Protein AF-A0A537CCE5-F1 (afdb_monomer)

Foldseek 3Di:
DDDDDPDDDDPVVLVVVLVLLLVQQVVDDQEEDFPQRSLLSSLCVDPDPPDPSVVCNVLVNGDHDLVCCPDSSVVSLVVSCVVCVVVVHRTHDYDSVLVLLQLLLVCLVVLAAEDEAQFFPPVQVVNLVSQVSCVVLVRHGQAYQEYEYEYQDDCPVVDRRNDDVVNSVVVRNYDPNHHYYYDNDHCVPPVVVVVVVCVVPHDVVVPDDGDDDDSVVSNVVRPDRDDDPPDD

Solvent-accessible surface area (backbone atoms only — not comparable to full-atom values): 13276 Å² total; per-residue (Å²): 114,46,72,60,88,95,41,80,42,61,48,72,59,49,54,53,49,29,56,47,51,32,59,53,50,71,73,47,74,62,44,80,33,24,45,32,56,50,42,40,58,51,14,72,72,45,94,48,91,80,42,66,53,23,43,26,30,77,61,60,50,84,51,81,51,88,61,44,70,79,40,68,66,24,50,26,51,51,52,45,38,49,55,28,51,77,69,74,39,81,45,50,40,86,32,64,65,50,39,55,43,47,55,36,36,51,43,66,74,45,44,82,38,68,48,76,33,78,48,36,55,68,67,51,52,55,70,43,45,41,35,62,50,26,43,76,53,67,53,73,52,68,34,30,48,31,40,40,35,32,25,77,58,59,46,91,75,74,39,79,41,19,52,49,70,70,61,46,31,76,74,52,39,29,34,98,81,37,53,70,48,79,43,84,36,56,56,90,60,45,48,60,51,53,52,49,55,46,64,76,76,51,64,77,69,77,77,57,76,78,74,85,78,70,69,74,65,27,59,68,77,66,73,72,67,69,80,82,80,79,81,128

Secondary structure (DSSP, 8-state):
-EEETTEEE-HHHHHHHHHHHHHHHHTS-SSEE-HHHHHHHHHHH---SS-HHHHHHHTT-----TTTTSSHHHHHHHHHHHHHHHTTPPPPEE-HHHHHHHHHHHHHH--S-EEEEES-HHHHHHHHTHHHHHHHTT-----EEEEEEEE---GGG--TTT--HHHHHHTTSEEEEEEEEEEES-HHHHHHHHHHHHHHH--GGGGPPPP---HHHHHHTTS---------

Radius of gyration: 19.85 Å; Cα contacts (8 Å, |Δi|>4): 301; chains: 1; bounding box: 60×41×55 Å

Mean predicted aligned error: 5.13 Å

pLDDT: mean 91.84, std 10.92, range [41.16, 98.06]

Nearest PDB structures (foldseek):
  6xxi-assembly1_A-2  TM=8.215E-01  e=5.166E-10  Homo sapiens
  8qzx-assembly1_B  TM=8.279E-01  e=5.482E-10  Trichomo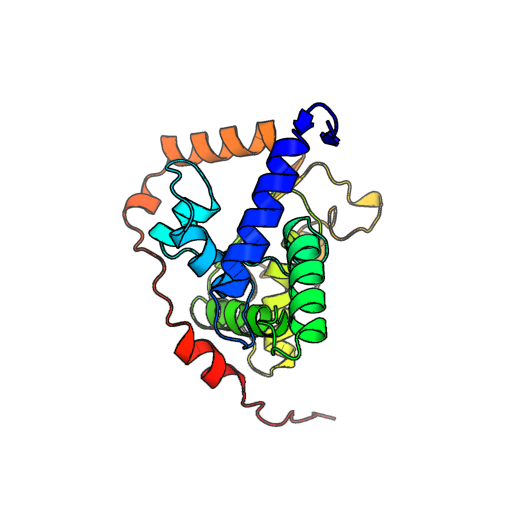nas vaginalis
  8qzx-assembly1_C  TM=8.281E-01  e=2.884E-09  Trichomonas vaginalis
  6dft-assembly2_G  TM=7.253E-01  e=8.467E-08  Trypanosoma brucei
  6dft-assembly3_I  TM=7.351E-01  e=1.942E-07  Trypanosoma brucei

Sequence (232 aa):
IDRVYDTYADDVMFTKADEFVEKFSESLEPRGYSSREFFQLMGQRINDEYGILATASREHLPIFSPALADSSIGMALTVYRNEQLDQGRPPMVYDPMLDNLEIMSLKRRWQKSGVIFIGGGTPKNYIQQVIPMAEIAGMPVPPHSYAVQVTTDDPKFGGLSGCELPESQSWGKLDPKAEQCTVHVDATIGLPLLFTGVMEHYEEWKGRGRLNHNWEESLEATAVRKARKVSA

Structure (mmCIF, N/CA/C/O backbone):
data_AF-A0A537CCE5-F1
#
_entry.id   AF-A0A537CCE5-F1
#
loop_
_atom_site.group_PDB
_atom_site.id
_atom_site.type_symbol
_atom_site.label_atom_id
_atom_site.label_alt_id
_atom_site.label_comp_id
_atom_site.label_asym_id
_atom_site.label_entity_id
_atom_site.label_seq_id
_atom_site.pdbx_PDB_ins_code
_atom_site.Cartn_x
_atom_site.Cartn_y
_atom_site.Cartn_z
_atom_site.occupancy
_atom_site.B_iso_or_equiv
_atom_site.auth_seq_id
_atom_site.auth_comp_id
_atom_site.auth_asym_id
_atom_site.auth_atom_id
_atom_site.pdbx_PDB_model_num
ATOM 1 N N . ILE A 1 1 ? -26.710 6.652 -0.699 1.00 88.38 1 ILE A N 1
ATOM 2 C CA . ILE A 1 1 ? -26.074 6.357 -2.007 1.00 88.38 1 ILE A CA 1
ATOM 3 C C . ILE A 1 1 ? -25.020 7.412 -2.204 1.00 88.38 1 ILE A C 1
ATOM 5 O O . ILE A 1 1 ? -25.376 8.583 -2.325 1.00 88.38 1 ILE A O 1
ATOM 9 N N . ASP A 1 2 ? -23.774 6.972 -2.266 1.00 90.94 2 ASP A N 1
ATOM 10 C CA . ASP A 1 2 ? -22.638 7.829 -2.563 1.00 90.94 2 ASP A CA 1
ATOM 11 C C . ASP A 1 2 ? -22.244 7.679 -4.026 1.00 90.94 2 ASP A C 1
ATOM 13 O O . ASP A 1 2 ? -22.609 6.713 -4.703 1.00 90.94 2 ASP A O 1
ATOM 17 N N . ARG A 1 3 ? -21.514 8.665 -4.543 1.00 94.19 3 ARG A N 1
ATOM 18 C CA . ARG A 1 3 ? -21.075 8.677 -5.935 1.00 94.19 3 ARG A CA 1
ATOM 19 C C . ARG A 1 3 ? -19.564 8.797 -6.009 1.00 94.19 3 ARG A C 1
ATOM 21 O O . ARG A 1 3 ? -18.996 9.780 -5.541 1.00 94.19 3 ARG A O 1
ATOM 28 N N . VAL A 1 4 ? -18.947 7.855 -6.708 1.00 93.12 4 VAL A N 1
ATOM 29 C CA . VAL A 1 4 ? -17.550 7.921 -7.134 1.00 93.12 4 VAL A CA 1
ATOM 30 C C . VAL A 1 4 ? -17.558 8.164 -8.636 1.00 93.12 4 VAL A C 1
ATOM 32 O O . VAL A 1 4 ? -17.658 7.237 -9.428 1.00 93.12 4 VAL A O 1
ATOM 35 N N . TYR A 1 5 ? -17.537 9.442 -9.020 1.00 93.19 5 TYR A N 1
ATOM 36 C CA . TYR A 1 5 ? -17.694 9.885 -10.409 1.00 93.19 5 TYR A CA 1
ATOM 37 C C . TYR A 1 5 ? -18.936 9.292 -11.109 1.00 93.19 5 TYR A C 1
ATOM 39 O O . TYR A 1 5 ? -20.049 9.738 -10.845 1.00 93.19 5 TYR A O 1
ATOM 47 N N . ASP A 1 6 ? -18.788 8.336 -12.012 1.00 94.44 6 ASP A N 1
ATOM 48 C CA . ASP A 1 6 ? -19.876 7.691 -12.753 1.00 94.44 6 ASP A CA 1
ATOM 49 C C . ASP A 1 6 ? -20.347 6.373 -12.112 1.00 94.44 6 ASP A C 1
ATOM 51 O O . ASP A 1 6 ? -21.245 5.717 -12.634 1.00 94.44 6 ASP A O 1
ATOM 55 N N . THR A 1 7 ? -19.797 6.016 -10.949 1.00 93.94 7 THR A N 1
ATOM 56 C CA . THR A 1 7 ? -20.143 4.813 -10.188 1.00 93.94 7 THR A CA 1
ATOM 57 C C . THR A 1 7 ? -20.939 5.160 -8.928 1.00 93.94 7 THR A C 1
ATOM 59 O O . THR A 1 7 ? -20.642 6.134 -8.229 1.00 93.94 7 THR A O 1
ATOM 62 N N . TYR A 1 8 ? -21.948 4.344 -8.614 1.00 94.12 8 TYR A N 1
ATOM 63 C CA . TYR A 1 8 ? -22.708 4.435 -7.367 1.00 94.12 8 TYR A CA 1
ATOM 64 C C . TYR A 1 8 ? -22.154 3.480 -6.318 1.00 94.12 8 TYR A C 1
ATOM 66 O O . TYR A 1 8 ? -21.842 2.331 -6.624 1.00 94.12 8 TYR A O 1
ATOM 74 N N . ALA A 1 9 ? -22.102 3.947 -5.077 1.00 91.06 9 ALA A N 1
ATOM 75 C CA . ALA A 1 9 ? -21.736 3.138 -3.933 1.00 91.06 9 ALA A CA 1
ATOM 76 C C . ALA A 1 9 ? -22.894 3.077 -2.925 1.00 91.06 9 ALA A C 1
ATOM 78 O O . ALA A 1 9 ? -23.568 4.076 -2.638 1.00 91.06 9 ALA A O 1
ATOM 79 N N . ASP A 1 10 ? -23.167 1.864 -2.445 1.00 93.19 10 ASP A N 1
ATOM 80 C CA . ASP A 1 10 ? -24.256 1.589 -1.514 1.00 93.19 10 ASP A CA 1
ATOM 81 C C . ASP A 1 10 ? -23.811 1.884 -0.079 1.00 93.19 10 ASP A C 1
ATOM 83 O O . ASP A 1 10 ? -23.030 1.147 0.518 1.00 93.19 10 ASP A O 1
ATOM 87 N N . ASP A 1 11 ? -24.349 2.969 0.464 1.00 91.50 11 ASP A N 1
ATOM 88 C CA . ASP A 1 11 ? -24.083 3.457 1.818 1.00 91.50 11 ASP A CA 1
ATOM 89 C C . ASP A 1 11 ? -24.426 2.411 2.898 1.00 91.50 11 ASP A C 1
ATOM 91 O O . ASP A 1 11 ? -23.683 2.217 3.856 1.00 91.50 11 ASP A O 1
ATOM 95 N N . VAL A 1 12 ? -25.479 1.610 2.686 1.00 93.44 12 VAL A N 1
ATOM 96 C CA . VAL A 1 12 ? -25.841 0.528 3.621 1.00 93.44 12 VAL A CA 1
ATOM 97 C C . VAL A 1 12 ? -24.758 -0.551 3.655 1.00 93.44 12 VAL A C 1
ATOM 99 O O . VAL A 1 12 ? -24.516 -1.171 4.693 1.00 93.44 12 VAL A O 1
ATOM 102 N N . MET A 1 13 ? -24.100 -0.801 2.523 1.00 92.50 13 MET A N 1
ATOM 103 C CA . MET A 1 13 ? -23.001 -1.760 2.454 1.00 92.50 13 MET A CA 1
ATOM 104 C C . MET A 1 13 ? -21.719 -1.201 3.076 1.00 92.50 13 MET A C 1
ATOM 106 O O . MET A 1 13 ? -20.989 -1.978 3.689 1.00 92.50 13 MET A O 1
ATOM 110 N N . PHE A 1 14 ? -21.478 0.113 2.999 1.00 91.44 14 PHE A N 1
ATOM 111 C CA . PHE A 1 14 ? -20.390 0.755 3.742 1.00 91.44 14 PHE A CA 1
ATOM 112 C C . PHE A 1 14 ? -20.588 0.639 5.248 1.00 91.44 14 PHE A C 1
ATOM 114 O O . PHE A 1 14 ? -19.691 0.144 5.921 1.00 91.44 14 PHE A O 1
ATOM 121 N N . THR A 1 15 ? -21.784 0.943 5.764 1.00 92.94 15 THR A N 1
ATOM 122 C CA . THR A 1 15 ? -22.069 0.783 7.202 1.00 92.94 15 THR A CA 1
ATOM 123 C C . THR A 1 15 ? -21.805 -0.652 7.676 1.00 92.94 15 THR A C 1
ATOM 125 O O . THR A 1 15 ? -21.178 -0.867 8.708 1.00 92.94 15 THR A O 1
ATOM 128 N N . LYS A 1 16 ? -22.213 -1.666 6.897 1.00 95.06 16 LYS A N 1
ATOM 129 C CA . LYS A 1 16 ? -21.922 -3.075 7.226 1.00 95.06 16 LYS A CA 1
ATOM 130 C C . LYS A 1 16 ? -20.427 -3.397 7.202 1.00 95.06 16 LYS A C 1
ATOM 132 O O . LYS A 1 16 ? -19.983 -4.248 7.973 1.00 95.06 16 LYS A O 1
ATOM 137 N N . ALA A 1 17 ? -19.672 -2.781 6.295 1.00 93.94 17 ALA A N 1
ATOM 138 C CA . ALA A 1 17 ? -18.226 -2.947 6.231 1.00 93.94 17 ALA A CA 1
ATOM 139 C C . ALA A 1 17 ? -17.543 -2.300 7.445 1.00 93.94 17 ALA A C 1
ATOM 141 O O . ALA A 1 17 ? -16.661 -2.922 8.034 1.00 93.94 17 ALA A O 1
ATOM 142 N N . ASP A 1 18 ? -17.994 -1.117 7.862 1.00 95.06 18 ASP A N 1
ATOM 143 C CA . ASP A 1 18 ? -17.496 -0.422 9.051 1.00 95.06 18 ASP A CA 1
ATOM 144 C C . ASP A 1 18 ? -17.775 -1.238 10.325 1.00 95.06 18 ASP A C 1
ATOM 146 O O . ASP A 1 18 ? -16.847 -1.546 11.073 1.00 95.06 18 ASP A O 1
ATOM 150 N N . GLU A 1 19 ? -19.007 -1.734 10.506 1.00 95.88 19 GLU A N 1
ATOM 151 C CA . GLU A 1 19 ? -19.357 -2.631 11.621 1.00 95.88 19 GLU A CA 1
ATOM 152 C C . GLU A 1 19 ? -18.504 -3.910 11.640 1.00 95.88 19 GLU A C 1
ATOM 154 O O . GLU A 1 19 ? -18.176 -4.450 12.701 1.00 95.88 19 GLU A O 1
ATOM 159 N N . PHE A 1 20 ? -18.178 -4.448 10.461 1.00 96.56 20 PHE A N 1
ATOM 160 C CA . PHE A 1 20 ? -17.289 -5.599 10.351 1.00 96.56 20 PHE A CA 1
ATOM 161 C C . PHE A 1 20 ? -15.871 -5.249 10.816 1.00 96.56 20 PHE A C 1
ATOM 163 O O . PHE A 1 20 ? -15.284 -6.027 11.568 1.00 96.56 20 PHE A O 1
ATOM 170 N N . VAL A 1 21 ? -15.335 -4.093 10.411 1.00 97.38 21 VAL A N 1
ATOM 171 C CA . VAL A 1 21 ? -14.006 -3.612 10.823 1.00 97.38 21 VAL A CA 1
ATOM 172 C C . VAL A 1 21 ? -13.938 -3.407 12.335 1.00 97.38 21 VAL A C 1
ATOM 174 O O . VAL A 1 21 ? -12.958 -3.828 12.954 1.00 97.38 21 VAL A O 1
ATOM 177 N N . GLU A 1 22 ? -14.965 -2.817 12.944 1.00 96.50 22 GLU A N 1
ATOM 178 C CA . GLU A 1 22 ? -15.043 -2.618 14.395 1.00 96.50 22 GLU A CA 1
ATOM 179 C C . GLU A 1 22 ? -15.016 -3.959 15.140 1.00 96.50 22 GLU A C 1
ATOM 181 O O . GLU A 1 22 ? -14.097 -4.215 15.921 1.00 96.50 22 GLU A O 1
ATOM 186 N N . LYS A 1 23 ? -15.943 -4.874 14.818 1.00 96.12 23 LYS A N 1
ATOM 187 C CA . LYS A 1 23 ? -16.019 -6.215 15.438 1.00 96.12 23 LYS A CA 1
ATOM 188 C C . LYS A 1 23 ? -14.753 -7.034 15.215 1.00 96.12 23 LYS A C 1
ATOM 190 O O . LYS A 1 23 ? -14.323 -7.795 16.083 1.00 96.12 23 LYS A O 1
ATOM 195 N N . PHE A 1 24 ? -14.149 -6.913 14.036 1.00 97.56 24 PHE A N 1
ATOM 196 C CA . PHE A 1 24 ? -12.870 -7.547 13.750 1.00 97.56 24 PHE A CA 1
ATOM 197 C C . PHE A 1 24 ? -11.771 -6.994 14.665 1.00 97.56 24 PHE A C 1
ATOM 199 O O . PHE A 1 24 ? -11.028 -7.780 15.255 1.00 97.56 24 PHE A O 1
ATOM 206 N N . SER A 1 25 ? -11.705 -5.675 14.841 1.00 97.50 25 SER A N 1
ATOM 207 C CA . SER A 1 25 ? -10.702 -5.001 15.676 1.00 97.50 25 SER A CA 1
ATOM 208 C C . SER A 1 25 ? -10.853 -5.327 17.164 1.00 97.50 25 SER A C 1
ATOM 210 O O . SER A 1 25 ? -9.849 -5.474 17.858 1.00 97.50 25 SER A O 1
ATOM 212 N N . GLU A 1 26 ? -12.079 -5.536 17.653 1.00 96.19 26 GLU A N 1
ATOM 213 C CA . GLU A 1 26 ? -12.345 -6.055 19.006 1.00 96.19 26 GLU A CA 1
ATOM 214 C C . GLU A 1 26 ? -11.758 -7.450 19.250 1.00 96.19 26 GLU A C 1
ATOM 216 O O . GLU A 1 26 ? -11.440 -7.795 20.387 1.00 96.19 26 GLU A O 1
ATOM 221 N N . SER A 1 27 ? -11.603 -8.258 18.196 1.00 96.50 27 SER A N 1
ATOM 222 C CA . SER A 1 27 ? -11.042 -9.611 18.297 1.00 96.50 27 SER A CA 1
ATOM 223 C C . SER A 1 27 ? -9.510 -9.654 18.322 1.00 96.50 27 SER A C 1
ATOM 225 O O . SER A 1 27 ? -8.937 -10.734 18.477 1.00 96.50 27 SER A O 1
ATOM 227 N N . LEU A 1 28 ? -8.847 -8.510 18.132 1.00 97.94 28 LEU A N 1
ATOM 228 C CA . LEU A 1 28 ? -7.392 -8.402 18.090 1.00 97.94 28 LEU A CA 1
ATOM 229 C C . LEU A 1 28 ? -6.808 -8.068 19.466 1.00 97.94 28 LEU A C 1
ATOM 231 O O . LEU A 1 28 ? -7.380 -7.308 20.244 1.00 97.94 28 LEU A O 1
ATOM 235 N N . GLU A 1 29 ? -5.607 -8.582 19.730 1.00 97.62 29 GLU A N 1
ATOM 236 C CA . GLU A 1 29 ? -4.830 -8.212 20.916 1.00 97.62 29 GLU A CA 1
ATOM 237 C C . GLU A 1 29 ? -4.510 -6.704 20.909 1.00 97.62 29 GLU A C 1
ATOM 239 O O . GLU A 1 29 ? -4.182 -6.170 19.842 1.00 97.62 29 GLU A O 1
ATOM 244 N N . PRO A 1 30 ? -4.530 -6.010 22.062 1.00 97.25 30 PRO A N 1
ATOM 245 C CA . PRO A 1 30 ? -4.361 -4.559 22.152 1.00 97.25 30 PRO A CA 1
ATOM 246 C C . PRO A 1 30 ? -2.889 -4.132 22.024 1.00 97.25 30 PRO A C 1
ATOM 248 O O . PRO A 1 30 ? -2.236 -3.723 22.985 1.00 97.25 30 PRO A O 1
ATOM 251 N N . ARG A 1 31 ? -2.351 -4.246 20.808 1.00 96.69 31 ARG A N 1
ATOM 252 C CA . ARG A 1 31 ? -0.980 -3.864 20.436 1.00 96.69 31 ARG A CA 1
ATOM 253 C C . ARG A 1 31 ? -0.946 -3.071 19.128 1.00 96.69 31 ARG A C 1
ATOM 255 O O . ARG A 1 31 ? -1.981 -2.829 18.510 1.00 96.69 31 ARG A O 1
ATOM 262 N N . GLY A 1 32 ? 0.257 -2.673 18.716 1.00 96.25 32 GLY A N 1
ATOM 263 C CA . GLY A 1 32 ? 0.509 -2.092 17.398 1.00 96.25 32 GLY A CA 1
ATOM 264 C C . GLY A 1 32 ? 0.422 -3.137 16.282 1.00 96.25 32 GLY A C 1
ATOM 265 O O . GLY A 1 32 ? 0.915 -4.256 16.449 1.00 96.25 32 GLY A O 1
ATOM 266 N N . TYR A 1 33 ? -0.182 -2.755 15.158 1.00 97.31 33 TYR A N 1
ATOM 267 C CA . TYR A 1 33 ? -0.259 -3.538 13.923 1.00 97.31 33 TYR A CA 1
ATOM 268 C C . TYR A 1 33 ? 0.146 -2.671 12.735 1.00 97.31 33 TYR A C 1
ATOM 270 O O . TYR A 1 33 ? -0.277 -1.518 12.630 1.00 97.31 33 TYR A O 1
ATOM 278 N N . SER A 1 34 ? 0.917 -3.246 11.816 1.00 97.06 34 SER A N 1
ATOM 279 C CA . SER A 1 34 ? 1.085 -2.679 10.480 1.00 97.06 34 SER A CA 1
ATOM 280 C C . SER A 1 34 ? -0.216 -2.839 9.682 1.00 97.06 34 SER A C 1
ATOM 282 O O . SER A 1 34 ? -1.026 -3.728 9.968 1.00 97.06 34 SER A O 1
ATOM 284 N N . SER A 1 35 ? -0.433 -2.017 8.655 1.00 97.75 35 SER A N 1
ATOM 285 C CA . SER A 1 35 ? -1.541 -2.199 7.713 1.00 97.75 35 SER A CA 1
ATOM 286 C C . SER A 1 35 ? -1.447 -3.559 7.020 1.00 97.75 35 SER A C 1
ATOM 288 O O . SER A 1 35 ? -2.465 -4.221 6.840 1.00 97.75 35 SER A O 1
ATOM 290 N N . ARG A 1 36 ? -0.229 -4.040 6.739 1.00 96.94 36 ARG A N 1
ATOM 291 C CA . ARG A 1 36 ? 0.010 -5.386 6.207 1.00 96.94 36 ARG A CA 1
ATOM 292 C C . ARG A 1 36 ? -0.491 -6.470 7.146 1.00 96.94 36 ARG A C 1
ATOM 294 O O . ARG A 1 36 ? -1.179 -7.384 6.693 1.00 96.94 36 ARG A O 1
ATOM 301 N N . GLU A 1 37 ? -0.146 -6.405 8.428 1.00 97.12 37 GLU A N 1
ATOM 302 C CA . GLU A 1 37 ? -0.611 -7.393 9.399 1.00 97.12 37 GLU A CA 1
ATOM 303 C C . GLU A 1 37 ? -2.127 -7.348 9.553 1.00 97.12 37 GLU A C 1
ATOM 305 O O . GLU A 1 37 ? -2.794 -8.381 9.470 1.00 97.12 37 GLU A O 1
ATOM 310 N N . PHE A 1 38 ? -2.663 -6.140 9.715 1.00 98.00 38 PHE A N 1
ATOM 311 C CA . PHE A 1 38 ? -4.088 -5.900 9.872 1.00 98.00 38 PHE A CA 1
ATOM 312 C C . PHE A 1 38 ? -4.882 -6.465 8.687 1.00 98.00 38 PHE A C 1
ATOM 314 O O . PHE A 1 38 ? -5.838 -7.216 8.872 1.00 98.00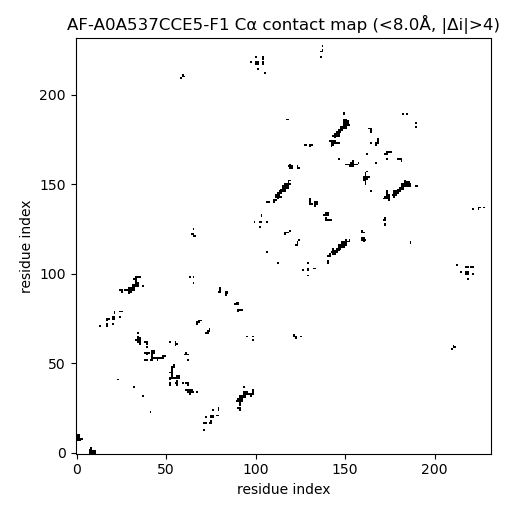 38 PHE A O 1
ATOM 321 N N . PHE A 1 39 ? -4.438 -6.192 7.460 1.00 98.06 39 PHE A N 1
ATOM 322 C CA . PHE A 1 39 ? -5.050 -6.695 6.233 1.00 98.06 39 PHE A CA 1
ATOM 323 C C . PHE A 1 39 ? -4.872 -8.196 6.029 1.00 98.06 39 PHE A C 1
ATOM 325 O O . PHE A 1 39 ? -5.814 -8.862 5.597 1.00 98.06 39 PHE A O 1
ATOM 332 N N . GLN A 1 40 ? -3.722 -8.762 6.395 1.00 97.19 40 GLN A N 1
ATOM 333 C CA . GLN A 1 40 ? -3.527 -10.208 6.360 1.00 97.19 40 GLN A CA 1
ATOM 334 C C . GLN A 1 40 ? -4.550 -10.916 7.260 1.00 97.19 40 GLN A C 1
ATOM 336 O O . GLN A 1 40 ? -5.198 -11.859 6.805 1.00 97.19 40 GLN A O 1
ATOM 341 N N . LEU A 1 41 ? -4.716 -10.450 8.502 1.00 97.75 41 LEU A N 1
ATOM 342 C CA . LEU A 1 41 ? -5.651 -11.015 9.479 1.00 97.75 41 LEU A CA 1
ATOM 343 C C . LEU A 1 41 ? -7.114 -10.774 9.085 1.00 97.75 41 LEU A C 1
ATOM 345 O O . LEU A 1 41 ? -7.933 -11.688 9.167 1.00 97.75 41 LEU A O 1
ATOM 349 N N . MET A 1 42 ? -7.444 -9.575 8.600 1.00 97.69 42 MET A N 1
ATOM 350 C CA . MET A 1 42 ? -8.796 -9.249 8.144 1.00 97.69 42 MET A CA 1
ATOM 351 C C . MET A 1 42 ? -9.193 -10.092 6.929 1.00 97.69 42 MET A C 1
ATOM 353 O O . MET A 1 42 ? -10.292 -10.640 6.891 1.00 97.69 42 MET A O 1
ATOM 357 N N . GLY A 1 43 ? -8.290 -10.273 5.962 1.00 97.31 43 GLY A N 1
ATOM 358 C CA . GLY A 1 43 ? -8.543 -11.094 4.779 1.00 97.31 43 GLY A CA 1
ATOM 359 C C . GLY A 1 43 ? -8.821 -12.567 5.097 1.00 97.31 43 GLY A C 1
ATOM 360 O O . GLY A 1 43 ? -9.579 -13.196 4.368 1.00 97.31 43 GLY A O 1
ATOM 361 N N . GLN A 1 44 ? -8.310 -13.104 6.216 1.00 96.19 44 GLN A N 1
ATOM 362 C CA . GLN A 1 44 ? -8.639 -14.466 6.677 1.00 96.19 44 GLN A CA 1
ATOM 363 C C . GLN A 1 44 ? -10.092 -14.592 7.154 1.00 96.19 44 GLN A C 1
ATOM 365 O O . GLN A 1 44 ? -10.628 -15.697 7.217 1.00 96.19 44 GLN A O 1
ATOM 370 N N . ARG A 1 45 ? -10.725 -13.474 7.525 1.00 96.19 45 ARG A N 1
ATOM 371 C CA . ARG A 1 45 ? -12.117 -13.414 7.990 1.00 96.19 45 ARG A CA 1
ATOM 372 C C . ARG A 1 45 ? -13.108 -13.150 6.856 1.00 96.19 45 ARG A C 1
ATOM 374 O O . ARG A 1 45 ? -14.310 -13.273 7.073 1.00 96.19 45 ARG A O 1
ATOM 381 N N . ILE A 1 46 ? -12.623 -12.792 5.666 1.00 94.94 46 ILE A N 1
ATOM 382 C CA . ILE A 1 46 ? -13.453 -12.503 4.497 1.00 94.94 46 ILE A CA 1
ATOM 383 C C . ILE A 1 46 ? -13.613 -13.782 3.677 1.00 94.94 46 ILE A C 1
ATOM 385 O O . ILE A 1 46 ? -12.654 -14.298 3.107 1.00 94.94 46 ILE A O 1
ATOM 389 N N . ASN A 1 47 ? -14.846 -14.278 3.598 1.00 91.69 47 ASN A N 1
ATOM 390 C CA . ASN A 1 47 ? -15.194 -15.421 2.760 1.00 91.69 47 ASN A CA 1
ATOM 391 C C . ASN A 1 47 ? -15.637 -14.948 1.369 1.00 91.69 47 ASN A C 1
ATOM 393 O O . ASN A 1 47 ? -16.831 -14.860 1.089 1.00 91.69 47 ASN A O 1
ATOM 397 N N . ASP A 1 48 ? -14.661 -14.604 0.531 1.00 92.31 48 ASP A N 1
ATOM 398 C CA . ASP A 1 48 ? -14.867 -14.177 -0.853 1.00 92.31 48 ASP A CA 1
ATOM 399 C C . ASP A 1 48 ? -13.798 -14.796 -1.768 1.00 92.31 48 ASP A C 1
ATOM 401 O O . ASP A 1 48 ? -12.598 -14.779 -1.469 1.00 92.31 48 ASP A O 1
ATOM 405 N N . GLU A 1 49 ? -14.241 -15.361 -2.890 1.00 91.56 49 GLU A N 1
ATOM 406 C CA . GLU A 1 49 ? -13.368 -16.000 -3.874 1.00 91.56 49 GLU A CA 1
ATOM 407 C C . GLU A 1 49 ? -12.651 -14.973 -4.760 1.00 91.56 49 GLU A C 1
ATOM 409 O O . GLU A 1 49 ? -11.530 -15.234 -5.203 1.00 91.56 49 GLU A O 1
ATOM 414 N N . TYR A 1 50 ? -13.252 -13.796 -4.973 1.00 91.94 50 TYR A N 1
ATOM 415 C CA . TYR A 1 50 ? -12.792 -12.822 -5.970 1.00 91.94 50 TYR A CA 1
ATOM 416 C C . TYR A 1 50 ? -12.093 -11.594 -5.374 1.00 91.94 50 TYR A C 1
ATOM 418 O O . TYR A 1 50 ? -11.330 -10.918 -6.066 1.00 91.94 50 TYR A O 1
ATOM 426 N N . GLY A 1 51 ? -12.315 -11.297 -4.096 1.00 94.94 51 GLY A N 1
ATOM 427 C CA . GLY A 1 51 ? -11.788 -10.113 -3.432 1.00 94.94 51 GLY A CA 1
ATOM 428 C C . GLY A 1 51 ? -10.264 -10.088 -3.354 1.00 94.94 51 GLY A C 1
ATOM 429 O O . GLY A 1 51 ? -9.615 -11.085 -3.020 1.00 94.94 51 GLY A O 1
ATOM 430 N N . ILE A 1 52 ? -9.687 -8.908 -3.603 1.00 96.25 52 ILE A N 1
ATOM 431 C CA . ILE A 1 52 ? -8.234 -8.677 -3.554 1.00 96.25 52 ILE A CA 1
ATOM 432 C C . ILE A 1 52 ? -7.686 -8.997 -2.164 1.00 96.25 52 ILE A C 1
ATOM 434 O O . ILE A 1 52 ? -6.687 -9.699 -2.048 1.00 96.25 52 ILE A O 1
ATOM 438 N N . LEU A 1 53 ? -8.351 -8.524 -1.108 1.00 96.75 53 LEU A N 1
ATOM 439 C CA . LEU A 1 53 ? -7.890 -8.699 0.267 1.00 96.75 53 LEU A CA 1
ATOM 440 C C . LEU A 1 53 ? -7.945 -10.169 0.721 1.00 96.75 53 LEU A C 1
ATOM 442 O O . LEU A 1 53 ? -6.981 -10.672 1.297 1.00 96.75 53 LEU A O 1
ATOM 446 N N . ALA A 1 54 ? -9.039 -10.874 0.416 1.00 96.62 54 ALA A N 1
ATOM 447 C CA . ALA A 1 54 ? -9.173 -12.303 0.703 1.00 96.62 54 ALA A CA 1
ATOM 448 C C . ALA A 1 54 ? -8.132 -13.122 -0.077 1.00 96.62 54 ALA A C 1
ATOM 450 O O . ALA A 1 54 ? -7.440 -13.967 0.490 1.00 96.62 54 ALA A O 1
ATOM 451 N N . THR A 1 55 ? -7.949 -12.820 -1.367 1.00 95.94 55 THR A N 1
ATOM 452 C CA . THR A 1 55 ? -6.952 -13.486 -2.215 1.00 95.94 55 THR A CA 1
ATOM 453 C C . THR A 1 55 ? -5.530 -13.230 -1.737 1.00 95.94 55 THR A C 1
ATOM 455 O O . THR A 1 55 ? -4.766 -14.180 -1.582 1.00 95.94 55 THR A O 1
ATOM 458 N N . ALA A 1 56 ? -5.182 -11.979 -1.435 1.00 95.62 56 ALA A N 1
ATOM 459 C CA . ALA A 1 56 ? -3.877 -11.628 -0.892 1.00 95.62 56 ALA A CA 1
ATOM 460 C C . ALA A 1 56 ? -3.606 -12.365 0.422 1.00 95.62 56 ALA A C 1
ATOM 462 O O . ALA A 1 56 ? -2.519 -12.902 0.607 1.00 95.62 56 ALA A O 1
ATOM 463 N N . SER A 1 57 ? -4.614 -12.484 1.288 1.00 95.44 57 SER A N 1
ATOM 464 C CA . SER A 1 57 ? -4.483 -13.215 2.543 1.00 95.44 57 SER A CA 1
ATOM 465 C C . SER A 1 57 ? -4.228 -14.716 2.341 1.00 95.44 57 SER A C 1
ATOM 467 O O . SER A 1 57 ? -3.293 -15.250 2.944 1.00 95.44 57 SER A O 1
ATOM 469 N N . ARG A 1 58 ? -4.980 -15.391 1.454 1.00 93.75 58 ARG A N 1
ATOM 470 C CA . ARG A 1 58 ? -4.762 -16.817 1.116 1.00 93.75 58 ARG A CA 1
ATOM 471 C C . ARG A 1 58 ? -3.402 -17.074 0.464 1.00 93.75 58 ARG A C 1
ATOM 473 O O . ARG A 1 58 ? -2.806 -18.128 0.664 1.00 93.75 58 ARG A O 1
ATOM 480 N N . GLU A 1 59 ? -2.935 -16.125 -0.339 1.00 92.50 59 GLU A N 1
ATOM 481 C CA . GLU A 1 59 ? -1.681 -16.225 -1.090 1.00 92.50 59 GLU A CA 1
ATOM 482 C C . GLU A 1 59 ? -0.477 -15.634 -0.336 1.00 92.50 59 GLU A C 1
ATOM 484 O O . GLU A 1 59 ? 0.637 -15.640 -0.859 1.00 92.50 59 GLU A O 1
ATOM 489 N N . HIS A 1 60 ? -0.682 -15.162 0.899 1.00 92.81 60 HIS A N 1
ATOM 490 C CA . HIS A 1 60 ? 0.330 -14.515 1.743 1.00 92.81 60 HIS A CA 1
ATOM 491 C C . HIS A 1 60 ? 1.023 -13.317 1.065 1.00 92.81 60 HIS A C 1
ATOM 493 O O . HIS A 1 60 ? 2.229 -13.098 1.216 1.00 92.81 60 HIS A O 1
ATOM 499 N N . LEU A 1 61 ? 0.258 -12.533 0.302 1.00 94.75 61 LEU A N 1
ATOM 500 C CA . LEU A 1 61 ? 0.721 -11.317 -0.358 1.00 94.75 61 LEU A CA 1
ATOM 501 C C . LEU A 1 61 ? 0.511 -10.098 0.556 1.00 94.75 61 LEU A C 1
ATOM 503 O O . LEU A 1 61 ? -0.605 -9.861 1.018 1.00 94.75 61 LEU A O 1
ATOM 507 N N . PRO A 1 62 ? 1.557 -9.293 0.807 1.00 96.19 62 PRO A N 1
ATOM 508 C CA . PRO A 1 62 ? 1.448 -8.121 1.660 1.00 96.19 62 PRO A CA 1
ATOM 509 C C . PRO A 1 62 ? 0.689 -6.993 0.958 1.00 96.19 62 PRO A C 1
ATOM 511 O O . PRO A 1 62 ? 0.985 -6.657 -0.190 1.00 96.19 62 PRO A O 1
ATOM 514 N N . ILE A 1 63 ? -0.234 -6.357 1.678 1.00 97.69 63 ILE A N 1
ATOM 515 C CA . ILE A 1 63 ? -0.890 -5.115 1.259 1.00 97.69 63 ILE A CA 1
ATOM 516 C C . ILE A 1 63 ? -0.492 -4.026 2.247 1.00 97.69 63 ILE A C 1
ATOM 518 O O . ILE A 1 63 ? -0.740 -4.169 3.436 1.00 97.69 63 ILE A O 1
ATOM 522 N N . PHE A 1 64 ? 0.092 -2.937 1.756 1.00 97.62 64 PHE A N 1
ATOM 523 C CA . PHE A 1 64 ? 0.415 -1.768 2.571 1.00 97.62 64 PH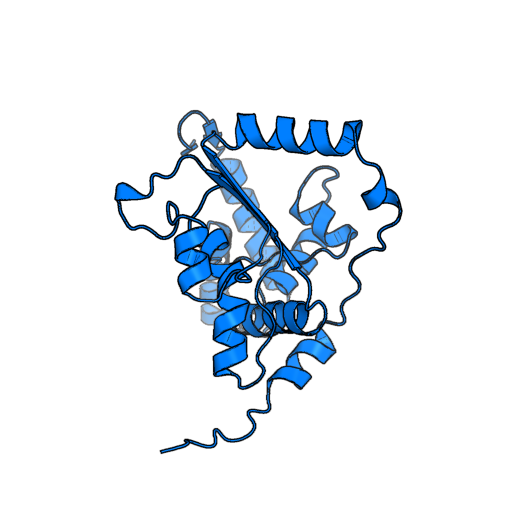E A CA 1
ATOM 524 C C . PHE A 1 64 ? -0.530 -0.616 2.227 1.00 97.62 64 PHE A C 1
ATOM 526 O O . PHE A 1 64 ? -0.735 -0.316 1.050 1.00 97.62 64 PHE A O 1
ATOM 533 N N . SER A 1 65 ? -1.073 0.052 3.243 1.00 97.44 65 SER A N 1
ATOM 534 C CA . SER A 1 65 ? -1.893 1.256 3.102 1.00 97.44 65 SER A CA 1
ATOM 535 C C . SER A 1 65 ? -1.417 2.333 4.078 1.00 97.44 65 SER A C 1
ATOM 537 O O . SER A 1 65 ? -1.972 2.470 5.169 1.00 97.44 65 SER A O 1
ATOM 539 N N . PRO A 1 66 ? -0.424 3.149 3.691 1.00 92.94 66 PRO A N 1
ATOM 540 C CA . PRO A 1 66 ? 0.171 4.141 4.589 1.00 92.94 66 PRO A CA 1
ATOM 541 C C . PRO A 1 66 ? -0.813 5.212 5.071 1.00 92.94 66 PRO A C 1
ATOM 543 O O . PRO A 1 66 ? -0.662 5.736 6.171 1.00 92.94 66 PRO A O 1
ATOM 546 N N . ALA A 1 67 ? -1.832 5.522 4.266 1.00 95.56 67 ALA A N 1
ATOM 547 C CA . ALA A 1 67 ? -2.871 6.499 4.577 1.00 95.56 67 ALA A CA 1
ATOM 548 C C . ALA A 1 67 ? -4.165 5.828 5.075 1.00 95.56 67 ALA A C 1
ATOM 550 O O . ALA A 1 67 ? -5.252 6.307 4.785 1.00 95.56 67 ALA A O 1
ATOM 551 N N . LEU A 1 68 ? -4.069 4.717 5.821 1.00 96.00 68 LEU A N 1
ATOM 552 C CA . LEU A 1 68 ? -5.242 3.970 6.302 1.00 96.00 68 LEU A CA 1
ATOM 553 C C . LEU A 1 68 ? -6.231 4.830 7.105 1.00 96.00 68 LEU A C 1
ATOM 555 O O . LEU A 1 68 ? -7.436 4.627 7.001 1.00 96.00 68 LEU A O 1
ATOM 559 N N . ALA A 1 69 ? -5.731 5.795 7.879 1.00 94.62 69 ALA A N 1
ATOM 560 C CA . ALA A 1 69 ? -6.571 6.708 8.653 1.00 94.62 69 ALA A CA 1
ATOM 561 C C . ALA A 1 69 ? -7.510 7.560 7.774 1.00 94.62 69 ALA A C 1
ATOM 563 O O . ALA A 1 69 ? -8.576 7.949 8.235 1.00 94.62 69 ALA A O 1
ATOM 564 N N . ASP A 1 70 ? -7.136 7.812 6.517 1.00 95.75 70 ASP A N 1
ATOM 565 C CA . ASP A 1 70 ? -7.938 8.532 5.523 1.00 95.75 70 ASP A CA 1
ATOM 566 C C . ASP A 1 70 ? -8.764 7.541 4.682 1.00 95.75 70 ASP A C 1
ATOM 568 O O . ASP A 1 70 ? -8.563 7.368 3.480 1.00 95.75 70 ASP A O 1
ATOM 572 N N . SER A 1 71 ? -9.631 6.776 5.349 1.00 94.69 71 SER A N 1
ATOM 573 C CA . SER A 1 71 ? -10.520 5.795 4.714 1.00 94.69 71 SER A CA 1
ATOM 574 C C . SER A 1 71 ? -11.703 5.437 5.621 1.00 94.69 71 SER A C 1
ATOM 576 O O . SER A 1 71 ? -11.644 5.683 6.824 1.00 94.69 71 SER A O 1
ATOM 578 N N . SER A 1 72 ? -12.732 4.773 5.075 1.00 94.62 72 SER A N 1
ATOM 579 C CA . SER A 1 72 ? -13.849 4.211 5.869 1.00 94.62 72 SER A CA 1
ATOM 580 C C . SER A 1 72 ? -13.348 3.275 6.975 1.00 94.62 72 SER A C 1
ATOM 582 O O . SER A 1 72 ? -13.744 3.390 8.129 1.00 94.62 72 SER A O 1
ATOM 584 N N . ILE A 1 73 ? -12.352 2.434 6.660 1.00 96.62 73 ILE A N 1
ATOM 585 C CA . ILE A 1 73 ? -11.692 1.559 7.641 1.00 96.62 73 ILE A CA 1
ATOM 586 C C . ILE A 1 73 ? -11.054 2.398 8.758 1.00 96.62 73 ILE A C 1
ATOM 588 O O . ILE A 1 73 ? -11.183 2.069 9.932 1.00 96.62 73 ILE A O 1
ATOM 592 N N . GLY A 1 74 ? -10.383 3.498 8.409 1.00 96.75 74 GLY A N 1
ATOM 593 C CA . GLY A 1 74 ? -9.795 4.435 9.369 1.00 96.75 74 GLY A CA 1
ATOM 594 C C . GLY A 1 74 ? -10.831 5.129 10.258 1.00 96.75 74 GLY A C 1
ATOM 595 O O . GLY A 1 74 ? -10.596 5.305 11.456 1.00 96.75 74 GLY A O 1
ATOM 596 N N . MET A 1 75 ? -11.991 5.478 9.698 1.00 95.94 75 MET A N 1
ATOM 597 C CA . MET A 1 75 ? -13.122 6.040 10.441 1.00 95.94 75 MET A CA 1
ATOM 598 C C . MET A 1 75 ? -13.686 5.027 11.445 1.00 95.94 75 MET A C 1
ATOM 600 O O . MET A 1 75 ? -13.759 5.344 12.632 1.00 95.94 75 MET A O 1
ATOM 604 N N . ALA A 1 76 ? -13.971 3.797 11.008 1.00 97.06 76 ALA A N 1
ATOM 605 C CA . ALA A 1 76 ? -14.413 2.696 11.868 1.00 97.06 76 ALA A CA 1
ATOM 606 C C . ALA A 1 76 ? -13.406 2.408 13.000 1.00 97.06 76 ALA A C 1
ATOM 608 O O . ALA A 1 76 ? -13.764 2.339 14.175 1.00 97.06 76 ALA A O 1
ATOM 609 N N . LEU A 1 77 ? -12.106 2.350 12.682 1.00 97.25 77 LEU A N 1
ATOM 610 C CA . LEU A 1 77 ? -11.042 2.193 13.682 1.00 97.25 77 LEU A CA 1
ATOM 611 C C . LEU A 1 77 ? -10.992 3.349 14.693 1.00 97.25 77 LEU A C 1
ATOM 613 O O . LEU A 1 77 ? -10.645 3.134 15.856 1.00 97.25 77 LEU A O 1
ATOM 617 N N . THR A 1 78 ? -11.327 4.570 14.270 1.00 96.44 78 THR A N 1
ATOM 618 C CA . THR A 1 78 ? -11.378 5.747 15.152 1.00 96.44 78 THR A CA 1
ATOM 619 C C . THR A 1 78 ? -12.529 5.636 16.149 1.00 96.44 78 THR A C 1
ATOM 621 O O . THR A 1 78 ? -12.322 5.895 17.337 1.00 96.44 78 THR A O 1
ATOM 624 N N . VAL A 1 79 ? -13.708 5.204 15.688 1.00 95.94 79 VAL A N 1
ATOM 625 C CA . VAL A 1 79 ? -14.880 4.954 16.542 1.00 95.94 79 VAL A CA 1
ATOM 626 C C . VAL A 1 79 ? -14.580 3.832 17.535 1.00 95.94 79 VAL A C 1
ATOM 628 O O . VAL A 1 79 ? -14.614 4.080 18.740 1.00 95.94 79 VAL A O 1
ATOM 631 N N . TYR A 1 80 ? -14.144 2.664 17.048 1.00 97.12 80 TYR A N 1
ATOM 632 C CA . TYR A 1 80 ? -13.708 1.534 17.880 1.00 97.12 80 TYR A CA 1
ATOM 633 C C . TYR A 1 80 ? -12.712 1.971 18.963 1.00 97.12 80 TYR A C 1
ATOM 635 O O . TYR A 1 80 ? -12.863 1.651 20.144 1.00 97.12 80 TYR A O 1
ATOM 643 N N . ARG A 1 81 ? -11.685 2.743 18.581 1.00 97.12 81 ARG A N 1
ATOM 644 C CA . ARG A 1 81 ? -10.664 3.218 19.519 1.00 97.12 81 ARG A CA 1
ATOM 645 C C . ARG A 1 81 ? -11.283 4.061 20.629 1.00 97.12 81 ARG A C 1
ATOM 647 O O . ARG A 1 81 ? -10.896 3.893 21.784 1.00 97.12 81 ARG A O 1
ATOM 654 N N . ASN A 1 82 ? -12.185 4.979 20.287 1.00 96.88 82 ASN A N 1
ATOM 655 C CA . ASN A 1 82 ? -12.827 5.838 21.274 1.00 96.88 82 ASN A CA 1
ATOM 656 C C . ASN A 1 82 ? -13.675 5.017 22.256 1.00 96.88 82 ASN A C 1
ATOM 658 O O . ASN A 1 82 ? -13.532 5.176 23.464 1.00 96.88 82 ASN A O 1
ATOM 662 N N . GLU A 1 83 ? -14.472 4.074 21.754 1.00 96.69 83 GLU A N 1
ATOM 663 C CA . GLU A 1 83 ? -15.315 3.213 22.591 1.00 96.69 83 GLU A CA 1
ATOM 664 C C . GLU A 1 83 ? -14.507 2.328 23.547 1.00 96.69 83 GLU A C 1
ATOM 666 O O . GLU A 1 83 ? -14.873 2.172 24.714 1.00 96.69 83 GLU A O 1
ATOM 671 N N . GLN A 1 84 ? -13.378 1.779 23.090 1.00 97.50 84 GLN A N 1
ATOM 672 C CA . GLN A 1 84 ? -12.461 1.034 23.955 1.00 97.50 84 GLN A CA 1
ATOM 673 C C . GLN A 1 84 ? -11.960 1.902 25.115 1.00 97.50 84 GLN A C 1
ATOM 675 O O . GLN A 1 84 ? -11.993 1.467 26.269 1.00 97.50 84 GLN A O 1
ATOM 680 N N . LEU A 1 85 ? -11.535 3.135 24.817 1.00 97.12 85 LEU A N 1
ATOM 681 C CA . LEU A 1 85 ? -11.017 4.070 25.814 1.00 97.12 85 LEU A CA 1
ATOM 682 C C . LEU A 1 85 ? -12.098 4.511 26.809 1.00 97.12 85 LEU A C 1
ATOM 684 O O . LEU A 1 85 ? -11.824 4.526 28.010 1.00 97.12 85 LEU A O 1
ATOM 688 N N . ASP A 1 86 ? -13.317 4.785 26.343 1.00 97.75 86 ASP A N 1
ATOM 689 C CA . ASP A 1 86 ? -14.460 5.136 27.199 1.00 97.75 86 ASP A CA 1
ATOM 690 C C . ASP A 1 86 ? -14.816 4.002 28.176 1.00 97.75 86 ASP A C 1
ATOM 692 O O . ASP A 1 86 ? -15.238 4.242 29.308 1.00 97.75 86 ASP A O 1
ATOM 696 N N . GLN A 1 87 ? -14.578 2.751 27.775 1.00 97.12 87 GLN A N 1
ATOM 697 C CA . GLN A 1 87 ? -14.759 1.563 28.615 1.00 97.12 87 GLN A CA 1
ATOM 698 C C . GLN A 1 87 ? -13.529 1.220 29.476 1.00 97.12 87 GLN A C 1
ATOM 700 O O . GLN A 1 87 ? -13.524 0.200 30.168 1.00 97.12 87 GLN A O 1
ATOM 705 N N . GLY A 1 88 ? -12.469 2.032 29.436 1.00 97.12 88 GLY A N 1
ATOM 706 C CA . GLY A 1 88 ? -11.222 1.782 30.162 1.00 97.12 88 GLY A CA 1
ATOM 707 C C . GLY A 1 88 ? -10.432 0.571 29.650 1.00 97.12 88 GLY A C 1
ATOM 708 O O . GLY A 1 88 ? -9.601 0.027 30.380 1.00 97.12 88 GLY A O 1
ATOM 709 N N . ARG A 1 89 ? -10.686 0.126 28.413 1.00 96.69 89 ARG A N 1
ATOM 710 C CA . ARG A 1 89 ? -9.995 -0.993 27.759 1.00 96.69 89 ARG A CA 1
ATOM 711 C C . ARG A 1 89 ? -8.909 -0.458 26.815 1.00 96.69 89 ARG A C 1
ATOM 713 O O . ARG A 1 89 ? -9.161 0.488 26.069 1.00 96.69 89 ARG A O 1
ATOM 720 N N . PRO A 1 90 ? -7.699 -1.041 26.791 1.00 96.75 90 PRO A N 1
ATOM 721 C CA . PRO A 1 90 ? -6.704 -0.664 25.794 1.00 96.75 90 PRO A CA 1
ATOM 722 C C . PRO A 1 90 ? -7.162 -1.123 24.390 1.00 96.75 90 PRO A C 1
ATOM 724 O O . PRO A 1 90 ? -7.598 -2.267 24.247 1.00 96.75 90 PRO A O 1
ATOM 727 N N . PRO A 1 91 ? -7.101 -0.264 23.355 1.00 97.38 91 PRO A N 1
ATOM 728 C CA . PRO A 1 91 ? -7.438 -0.644 21.983 1.00 97.38 91 PRO A CA 1
ATOM 729 C C . PRO A 1 91 ? -6.237 -1.253 21.248 1.00 97.38 91 PRO A C 1
ATOM 731 O O . PRO A 1 91 ? -5.083 -0.955 21.573 1.00 97.38 91 PRO A O 1
ATOM 734 N N . MET A 1 92 ? -6.497 -2.029 20.191 1.00 97.38 92 MET A N 1
ATOM 735 C CA . MET A 1 92 ? -5.486 -2.231 19.149 1.00 97.38 92 MET A CA 1
ATOM 736 C C . MET A 1 92 ? -5.180 -0.902 18.440 1.00 97.38 92 MET A C 1
ATOM 738 O O . MET A 1 92 ? -5.993 0.028 18.446 1.00 97.38 92 MET A O 1
ATOM 742 N N . VAL A 1 93 ? -3.983 -0.774 17.866 1.00 95.81 93 VAL A N 1
ATOM 743 C CA . VAL A 1 93 ? -3.536 0.476 17.238 1.00 95.81 93 VAL A CA 1
ATOM 744 C C . VAL A 1 93 ? -2.889 0.191 15.889 1.00 95.81 93 VAL A C 1
ATOM 746 O O . VAL A 1 93 ? -2.001 -0.651 15.791 1.00 95.81 93 VAL A O 1
ATOM 749 N N . TYR A 1 94 ? -3.301 0.923 14.856 1.00 95.38 94 TYR A N 1
ATOM 750 C CA . TYR A 1 94 ? -2.555 0.981 13.601 1.00 95.38 94 TYR A CA 1
ATOM 751 C C . TYR A 1 94 ? -1.277 1.806 13.792 1.00 95.38 94 TYR A C 1
ATOM 753 O O . TYR A 1 94 ? -1.340 2.971 14.190 1.00 95.38 94 TYR A O 1
ATOM 761 N N . ASP A 1 95 ? -0.128 1.202 13.495 1.00 95.50 95 ASP A N 1
ATOM 762 C CA . ASP A 1 95 ? 1.179 1.849 13.532 1.00 95.50 95 ASP A CA 1
ATOM 763 C C . ASP A 1 95 ? 1.790 1.905 12.115 1.00 95.50 95 ASP A C 1
ATOM 765 O O . ASP A 1 95 ? 2.341 0.908 11.635 1.00 95.50 95 ASP A O 1
ATOM 769 N N . PRO A 1 96 ? 1.755 3.071 11.439 1.00 94.56 96 PRO A N 1
ATOM 770 C CA . PRO A 1 96 ? 2.334 3.233 10.104 1.00 94.56 96 PRO A CA 1
ATOM 771 C C . PRO A 1 96 ? 3.861 3.075 10.082 1.00 94.56 96 PRO A C 1
ATOM 773 O O . PRO A 1 96 ? 4.452 2.907 9.013 1.00 94.56 96 PRO A O 1
ATOM 776 N N . MET A 1 97 ? 4.543 3.165 11.230 1.00 93.81 97 MET A N 1
ATOM 777 C CA . MET A 1 97 ? 5.987 2.943 11.279 1.00 93.81 97 MET A CA 1
ATOM 778 C C . MET A 1 97 ? 6.322 1.464 11.116 1.00 93.81 97 MET A C 1
ATOM 780 O O . MET A 1 97 ? 7.358 1.157 10.528 1.00 93.81 97 MET A O 1
ATOM 784 N N . LEU A 1 98 ? 5.442 0.549 11.539 1.00 94.31 98 LEU A N 1
ATOM 785 C CA . LEU A 1 98 ? 5.625 -0.878 11.275 1.00 94.31 98 LEU A CA 1
ATOM 786 C C . LEU A 1 98 ? 5.580 -1.175 9.767 1.00 94.31 98 LEU A C 1
ATOM 788 O O . LEU A 1 98 ? 6.431 -1.923 9.289 1.00 94.31 98 LEU A O 1
ATOM 792 N N . ASP A 1 99 ? 4.702 -0.517 8.996 1.00 95.56 99 ASP A N 1
ATOM 793 C CA . ASP A 1 99 ? 4.686 -0.643 7.526 1.00 95.56 99 ASP A CA 1
ATOM 794 C C . ASP A 1 99 ? 6.045 -0.279 6.917 1.00 95.56 99 ASP A C 1
ATOM 796 O O . ASP A 1 99 ? 6.571 -0.988 6.058 1.00 95.56 99 ASP A O 1
ATOM 800 N N . ASN A 1 100 ? 6.638 0.821 7.389 1.00 94.38 100 ASN A N 1
ATOM 801 C CA . ASN A 1 100 ? 7.926 1.319 6.912 1.00 94.38 100 ASN A CA 1
ATOM 802 C C . ASN A 1 100 ? 9.071 0.330 7.184 1.00 94.38 100 ASN A C 1
ATOM 804 O O . ASN A 1 100 ? 9.933 0.127 6.324 1.00 94.38 100 ASN A O 1
ATOM 808 N N . LEU A 1 101 ? 9.081 -0.297 8.363 1.00 92.19 101 LEU A N 1
ATOM 809 C CA . LEU A 1 101 ? 10.068 -1.322 8.709 1.00 92.19 101 LEU A CA 1
ATOM 810 C C . LEU A 1 101 ? 9.900 -2.563 7.816 1.00 92.19 101 LEU A C 1
ATOM 812 O O . LEU A 1 101 ? 10.874 -3.057 7.241 1.00 92.19 101 LEU A O 1
ATOM 816 N N . GLU A 1 102 ? 8.662 -3.024 7.641 1.00 94.12 102 GLU A N 1
ATOM 817 C CA . GLU A 1 102 ? 8.331 -4.223 6.871 1.00 94.12 102 GLU A CA 1
ATOM 818 C C . GLU A 1 102 ? 8.615 -4.054 5.368 1.00 94.12 102 GLU A C 1
ATOM 820 O O . GLU A 1 102 ? 9.273 -4.902 4.757 1.00 94.12 102 GLU A O 1
ATOM 825 N N . ILE A 1 103 ? 8.196 -2.941 4.754 1.00 94.25 103 ILE A N 1
ATOM 826 C CA . ILE A 1 103 ? 8.442 -2.683 3.325 1.00 94.25 103 ILE A CA 1
ATOM 827 C C . ILE A 1 103 ? 9.936 -2.489 3.030 1.00 94.25 103 ILE A C 1
ATOM 829 O O . ILE A 1 103 ? 10.440 -2.923 1.989 1.00 94.25 103 ILE A O 1
ATOM 833 N N . MET A 1 104 ? 10.688 -1.897 3.963 1.00 92.50 104 MET A N 1
ATOM 834 C CA . MET A 1 104 ? 12.139 -1.786 3.844 1.00 92.50 104 MET A CA 1
ATOM 835 C C . MET A 1 104 ? 12.824 -3.148 3.956 1.00 92.50 104 MET A C 1
ATOM 837 O O . MET A 1 104 ? 13.742 -3.428 3.181 1.00 92.50 104 MET A O 1
ATOM 841 N N . SER A 1 105 ? 12.369 -4.017 4.861 1.00 92.19 105 SER A N 1
ATOM 842 C CA . SER A 1 105 ? 12.857 -5.397 4.950 1.00 92.19 105 SER A CA 1
ATOM 843 C C . SER A 1 105 ? 12.665 -6.159 3.635 1.00 92.19 105 SER A C 1
ATOM 845 O O . SER A 1 105 ? 13.609 -6.798 3.151 1.00 92.19 105 SER A O 1
ATOM 847 N N . LEU A 1 106 ? 11.497 -6.017 2.989 1.00 93.38 106 LEU A N 1
ATOM 848 C CA . LEU A 1 106 ? 11.259 -6.591 1.661 1.00 93.38 106 LEU A CA 1
ATOM 849 C C . LEU A 1 106 ? 12.320 -6.126 0.661 1.00 93.38 106 LEU A C 1
ATOM 851 O O . LEU A 1 106 ? 12.970 -6.948 0.014 1.00 93.38 106 LEU A O 1
ATOM 855 N N . LYS A 1 107 ? 12.549 -4.814 0.551 1.00 93.56 107 LYS A N 1
ATOM 856 C CA . LYS A 1 107 ? 13.520 -4.278 -0.411 1.00 93.56 107 LYS A CA 1
ATOM 857 C C . LYS A 1 107 ? 14.959 -4.705 -0.104 1.00 93.56 107 LYS A C 1
ATOM 859 O O . LYS A 1 107 ? 15.736 -4.944 -1.029 1.00 93.56 107 LYS A O 1
ATOM 864 N N . ARG A 1 108 ? 15.328 -4.837 1.173 1.00 91.00 108 ARG A N 1
ATOM 865 C CA . ARG A 1 108 ? 16.655 -5.332 1.577 1.00 91.00 108 ARG A CA 1
ATOM 866 C C . ARG A 1 108 ? 16.880 -6.779 1.151 1.00 91.00 108 ARG A C 1
ATOM 868 O O . ARG A 1 108 ? 17.976 -7.109 0.701 1.00 91.00 108 ARG A O 1
ATOM 875 N N . ARG A 1 109 ? 15.856 -7.624 1.282 1.00 91.19 109 ARG A N 1
ATOM 876 C CA . ARG A 1 109 ? 15.915 -9.035 0.881 1.00 91.19 109 ARG A CA 1
ATOM 877 C C . ARG A 1 109 ? 15.876 -9.202 -0.637 1.00 91.19 109 ARG A C 1
ATOM 879 O O . ARG A 1 109 ? 16.661 -9.970 -1.185 1.00 91.19 109 ARG A O 1
ATOM 886 N N . TRP A 1 110 ? 15.001 -8.466 -1.317 1.00 92.19 110 TRP A N 1
ATOM 887 C CA . TRP A 1 110 ? 14.852 -8.483 -2.773 1.00 92.19 110 TRP A CA 1
ATOM 888 C C . TRP A 1 110 ? 15.377 -7.188 -3.385 1.00 92.19 110 TRP A C 1
ATOM 890 O O . TRP A 1 110 ? 14.636 -6.266 -3.724 1.00 92.19 110 TRP A O 1
ATOM 900 N N . GLN A 1 111 ? 16.700 -7.144 -3.537 1.00 92.69 111 GLN A N 1
ATOM 901 C CA . GLN A 1 111 ? 17.412 -5.964 -4.017 1.00 92.69 111 GLN A CA 1
ATOM 902 C C . GLN A 1 111 ? 17.027 -5.577 -5.449 1.00 92.69 111 GLN A C 1
ATOM 904 O O . GLN A 1 111 ? 16.787 -4.402 -5.721 1.00 92.69 111 GLN A O 1
ATOM 909 N N . LYS A 1 112 ? 16.913 -6.547 -6.363 1.00 95.38 112 LYS A N 1
ATOM 910 C CA . LYS A 1 112 ? 16.412 -6.288 -7.716 1.00 95.38 112 LYS A CA 1
ATOM 911 C C . LYS A 1 112 ? 14.887 -6.243 -7.680 1.00 95.38 112 LYS A C 1
ATOM 913 O O . LYS A 1 112 ? 14.255 -7.244 -7.353 1.00 95.38 112 LYS A O 1
ATOM 918 N N . SER A 1 113 ? 14.299 -5.102 -8.028 1.00 96.50 113 SER A N 1
ATOM 919 C CA . SER A 1 113 ? 12.844 -4.936 -8.032 1.00 96.50 113 SER A CA 1
ATOM 920 C C . SER A 1 113 ? 12.354 -4.121 -9.222 1.00 96.50 113 SER A C 1
ATOM 922 O O . SER A 1 113 ? 13.087 -3.298 -9.771 1.00 96.50 113 SER A O 1
ATOM 924 N N . GLY A 1 114 ? 11.111 -4.381 -9.617 1.00 96.81 114 GLY A N 1
ATOM 925 C CA . GLY A 1 114 ? 10.353 -3.579 -10.569 1.00 96.81 114 GLY A CA 1
ATOM 926 C C . GLY A 1 114 ? 9.095 -3.035 -9.902 1.00 96.81 114 GLY A C 1
ATOM 927 O O . GLY A 1 114 ? 8.589 -3.648 -8.961 1.00 96.81 114 GLY A O 1
ATOM 928 N N . VAL A 1 115 ? 8.616 -1.889 -10.372 1.00 97.19 115 VAL A N 1
ATOM 929 C CA . VAL A 1 115 ? 7.409 -1.227 -9.864 1.00 97.19 115 VAL A CA 1
ATOM 930 C C . VAL A 1 115 ? 6.417 -1.002 -10.998 1.00 97.19 115 VAL A C 1
ATOM 932 O O . VAL A 1 115 ? 6.802 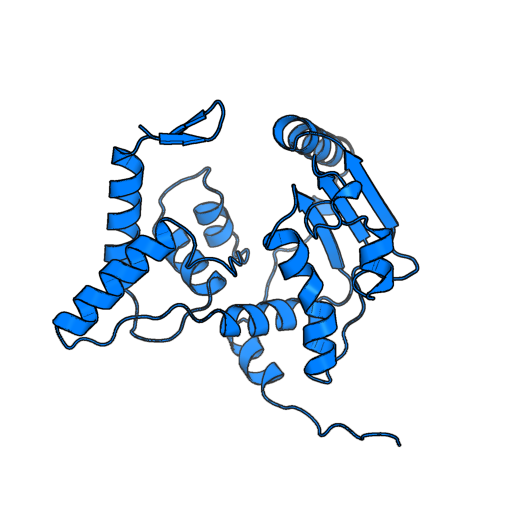-0.621 -12.102 1.00 97.19 115 VAL A O 1
ATOM 935 N N . ILE A 1 116 ? 5.139 -1.257 -10.722 1.00 97.31 116 ILE A N 1
ATOM 936 C CA . ILE A 1 116 ? 4.029 -0.951 -11.624 1.00 97.31 116 ILE A CA 1
ATOM 937 C C . ILE A 1 116 ? 3.133 0.042 -10.891 1.00 97.31 116 ILE A C 1
ATOM 939 O O . ILE A 1 116 ? 2.547 -0.288 -9.861 1.00 97.31 116 ILE A O 1
ATOM 943 N N . PHE A 1 117 ? 3.067 1.265 -11.399 1.00 97.19 117 PHE A N 1
ATOM 944 C CA . PHE A 1 117 ? 2.224 2.327 -10.876 1.00 97.19 117 PHE A CA 1
ATOM 945 C C . PHE A 1 117 ? 0.915 2.358 -11.656 1.00 97.19 117 PHE A C 1
ATOM 947 O O . PHE A 1 117 ? 0.923 2.481 -12.881 1.00 97.19 117 PHE A O 1
ATOM 954 N N . ILE A 1 118 ? -0.199 2.260 -10.938 1.00 96.94 118 ILE A N 1
ATOM 955 C CA . ILE A 1 118 ? -1.546 2.411 -11.486 1.00 96.94 118 ILE A CA 1
ATOM 956 C C . ILE A 1 118 ? -2.116 3.682 -10.858 1.00 96.94 118 ILE A C 1
ATOM 958 O O . ILE A 1 118 ? -2.402 3.713 -9.663 1.00 96.94 118 ILE A O 1
ATOM 962 N N . GLY A 1 119 ? -2.201 4.747 -11.650 1.00 95.06 119 GLY A N 1
ATOM 963 C CA . GLY A 1 119 ? -2.460 6.100 -11.169 1.00 95.06 119 GLY A CA 1
ATOM 964 C C . GLY A 1 119 ? -1.259 6.709 -10.434 1.00 95.06 119 GLY A C 1
ATOM 965 O O . GLY A 1 119 ? -0.096 6.429 -10.743 1.00 95.06 119 GLY A O 1
ATOM 966 N N . GLY A 1 120 ? -1.552 7.571 -9.462 1.00 94.50 120 GLY A N 1
ATOM 967 C CA . GLY A 1 120 ? -0.563 8.348 -8.719 1.00 94.50 120 GLY A CA 1
ATOM 968 C C . GLY A 1 120 ? -0.771 8.315 -7.204 1.00 94.50 120 GLY A C 1
ATOM 969 O O . GLY A 1 120 ? -0.931 7.255 -6.600 1.00 94.50 120 GLY A O 1
ATOM 970 N N . GLY A 1 121 ? -0.728 9.492 -6.577 1.00 94.50 121 GLY A N 1
ATOM 971 C CA . GLY A 1 121 ? -1.031 9.680 -5.160 1.00 94.50 121 GLY A CA 1
ATOM 972 C C . GLY A 1 121 ? -0.070 8.979 -4.198 1.00 94.50 121 GLY A C 1
ATOM 973 O O . GLY A 1 121 ? 1.105 8.732 -4.497 1.00 94.50 121 GLY A O 1
ATOM 974 N N . THR A 1 122 ? -0.589 8.672 -3.009 1.00 95.44 122 THR A N 1
ATOM 975 C CA . THR A 1 122 ? 0.181 8.073 -1.915 1.00 95.44 122 THR A CA 1
ATOM 976 C C . THR A 1 122 ? 0.851 6.751 -2.307 1.00 95.44 122 THR A C 1
ATOM 978 O O . THR A 1 122 ? 2.050 6.636 -2.052 1.00 95.44 122 THR A O 1
ATOM 981 N N . PRO A 1 123 ? 0.186 5.781 -2.975 1.00 95.06 123 PRO A N 1
ATOM 982 C CA . PRO A 1 123 ? 0.819 4.505 -3.324 1.00 95.06 123 PRO A CA 1
ATOM 983 C C . PRO A 1 123 ? 2.061 4.661 -4.211 1.00 95.06 123 PRO A C 1
ATOM 985 O O . PRO A 1 123 ? 3.081 4.014 -3.958 1.00 95.06 123 PRO A O 1
ATOM 988 N N . LYS A 1 124 ? 2.019 5.568 -5.202 1.00 95.19 124 LYS A N 1
ATOM 989 C CA . LYS A 1 124 ? 3.152 5.827 -6.107 1.00 95.19 124 LYS A CA 1
ATOM 990 C C . LYS A 1 124 ? 4.379 6.332 -5.359 1.00 95.19 124 LYS A C 1
ATOM 992 O O . LYS A 1 124 ? 5.488 5.869 -5.625 1.00 95.19 124 LYS A O 1
ATOM 997 N N . ASN A 1 125 ? 4.212 7.283 -4.441 1.00 94.25 125 ASN A N 1
ATOM 998 C CA . ASN A 1 125 ? 5.350 7.792 -3.679 1.00 94.25 125 ASN A CA 1
ATOM 999 C C . ASN A 1 125 ? 5.797 6.805 -2.589 1.00 94.25 125 ASN A C 1
ATOM 1001 O O . ASN A 1 125 ? 6.997 6.640 -2.373 1.00 94.25 125 ASN A O 1
ATOM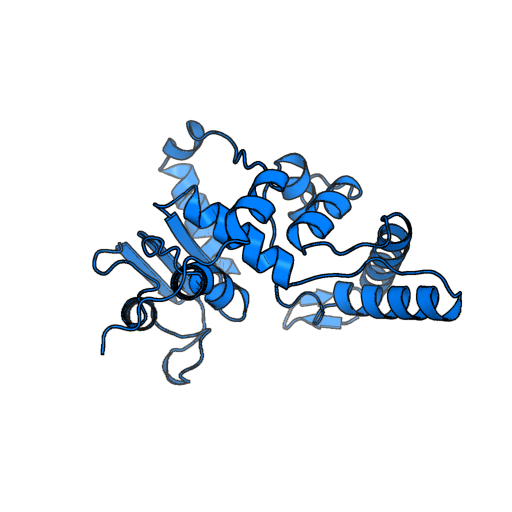 1005 N N . TYR A 1 126 ? 4.849 6.122 -1.941 1.00 96.31 126 TYR A N 1
ATOM 1006 C CA . TYR A 1 126 ? 5.116 5.243 -0.806 1.00 96.31 126 TYR A CA 1
ATOM 1007 C C . TYR A 1 126 ? 6.033 4.072 -1.165 1.00 96.31 126 TYR A C 1
ATOM 1009 O O . TYR A 1 126 ? 7.025 3.843 -0.480 1.00 96.31 126 TYR A O 1
ATOM 1017 N N . ILE A 1 127 ? 5.785 3.376 -2.280 1.00 95.81 127 ILE A N 1
ATOM 1018 C CA . ILE A 1 127 ? 6.662 2.266 -2.687 1.00 95.81 127 ILE A CA 1
ATOM 1019 C C . ILE A 1 127 ? 8.089 2.739 -2.998 1.00 95.81 127 ILE A C 1
ATOM 1021 O O . ILE A 1 127 ? 9.047 2.022 -2.730 1.00 95.81 127 ILE A O 1
ATOM 1025 N N . GLN A 1 128 ? 8.250 3.962 -3.512 1.00 94.31 128 GLN A N 1
ATOM 1026 C CA . GLN A 1 128 ? 9.559 4.488 -3.894 1.00 94.31 128 GLN A CA 1
ATOM 1027 C C . GLN A 1 128 ? 10.356 5.055 -2.715 1.00 94.31 128 GLN A C 1
ATOM 1029 O O . GLN A 1 128 ? 11.587 5.080 -2.759 1.00 94.31 128 GLN A O 1
ATOM 1034 N N . GLN A 1 129 ? 9.689 5.512 -1.650 1.00 93.69 129 GLN A N 1
ATOM 1035 C CA . GLN A 1 129 ? 10.373 6.087 -0.487 1.00 93.69 129 GLN A CA 1
ATOM 1036 C C . GLN A 1 129 ? 11.215 5.055 0.275 1.00 93.69 129 GLN A C 1
ATOM 1038 O O . GLN A 1 129 ? 12.062 5.429 1.084 1.00 93.69 129 GLN A O 1
ATOM 1043 N N . VAL A 1 130 ? 11.025 3.761 -0.008 1.00 94.56 130 VAL A N 1
ATOM 1044 C CA . VAL A 1 130 ? 11.840 2.678 0.544 1.00 94.56 130 VAL A CA 1
ATOM 1045 C C . VAL A 1 130 ? 13.338 2.888 0.294 1.00 94.56 130 VAL A C 1
ATOM 1047 O O . VAL A 1 130 ? 14.147 2.540 1.151 1.00 94.56 130 VAL A O 1
ATOM 1050 N N . ILE A 1 131 ? 13.711 3.511 -0.832 1.00 95.12 131 ILE A N 1
ATOM 1051 C CA . ILE A 1 131 ? 15.109 3.792 -1.184 1.00 95.12 131 ILE A CA 1
ATOM 1052 C C . ILE A 1 131 ? 15.726 4.857 -0.255 1.00 95.12 131 ILE A C 1
ATOM 1054 O O . ILE A 1 131 ? 16.652 4.512 0.487 1.00 95.12 131 ILE A O 1
ATOM 1058 N N . PRO A 1 132 ? 15.220 6.111 -0.199 1.00 94.06 132 PRO A N 1
ATOM 1059 C CA . PRO A 1 132 ? 15.766 7.121 0.709 1.00 94.06 132 PRO A CA 1
ATOM 1060 C C . PRO A 1 132 ? 15.593 6.747 2.187 1.00 94.06 132 PRO A C 1
ATOM 1062 O O . PRO A 1 132 ? 16.442 7.083 3.010 1.00 94.06 132 PRO A O 1
ATOM 1065 N N . MET A 1 133 ? 14.537 6.014 2.551 1.00 93.62 133 MET A N 1
ATOM 1066 C CA . MET A 1 133 ? 14.353 5.519 3.918 1.00 93.62 133 MET A CA 1
ATOM 1067 C C . MET A 1 133 ? 15.492 4.582 4.342 1.00 93.62 133 MET A C 1
ATOM 1069 O O . MET A 1 133 ? 16.061 4.749 5.423 1.00 93.62 133 MET A O 1
ATOM 1073 N N . ALA A 1 134 ? 15.881 3.648 3.473 1.00 91.75 134 ALA A N 1
ATOM 1074 C CA . ALA A 1 134 ? 16.996 2.745 3.733 1.00 91.75 134 ALA A CA 1
ATOM 1075 C C . ALA A 1 134 ? 18.346 3.486 3.794 1.00 91.75 134 ALA A C 1
ATOM 1077 O O . ALA A 1 134 ? 19.197 3.167 4.628 1.00 91.75 134 ALA A O 1
ATOM 1078 N N . GLU A 1 135 ? 18.527 4.532 2.984 1.00 91.19 135 GLU A N 1
ATOM 1079 C CA . GLU A 1 135 ? 19.696 5.416 3.056 1.00 91.19 135 GLU A CA 1
ATOM 1080 C C . GLU A 1 135 ? 19.774 6.171 4.396 1.00 91.19 135 GLU A C 1
ATOM 1082 O O . GLU A 1 135 ? 20.820 6.175 5.053 1.00 91.19 135 GLU A O 1
ATOM 1087 N N . ILE A 1 136 ? 18.662 6.755 4.859 1.00 90.69 136 ILE A N 1
ATOM 1088 C CA . ILE A 1 136 ? 18.572 7.435 6.164 1.00 90.69 136 ILE A CA 1
ATOM 1089 C C . ILE A 1 136 ? 18.906 6.469 7.309 1.00 90.69 136 ILE A C 1
ATOM 1091 O O . ILE A 1 136 ? 19.620 6.845 8.252 1.00 90.69 136 ILE A O 1
ATOM 1095 N N . ALA A 1 137 ? 18.444 5.221 7.198 1.00 87.56 137 ALA A N 1
ATOM 1096 C CA . ALA A 1 137 ? 18.724 4.145 8.141 1.00 87.56 137 ALA A CA 1
ATOM 1097 C C . ALA A 1 137 ? 20.190 3.654 8.104 1.00 87.56 137 ALA A C 1
ATOM 1099 O O . ALA A 1 137 ? 20.598 2.874 8.964 1.00 87.56 137 ALA A O 1
ATOM 1100 N N . GLY A 1 138 ? 21.009 4.126 7.154 1.00 88.31 138 GLY A N 1
ATOM 1101 C CA . GLY A 1 138 ? 22.401 3.697 6.985 1.00 88.31 138 GLY A CA 1
ATOM 1102 C C . GLY A 1 138 ? 22.536 2.300 6.375 1.00 88.31 138 GLY A C 1
ATOM 1103 O O . GLY A 1 138 ? 23.565 1.648 6.546 1.00 88.31 138 GLY A O 1
ATOM 1104 N N . MET A 1 139 ? 21.497 1.834 5.685 1.00 88.12 139 MET A N 1
ATOM 1105 C CA . MET A 1 139 ? 21.406 0.522 5.048 1.00 88.12 139 MET A CA 1
ATOM 1106 C C . MET A 1 139 ? 21.012 0.694 3.576 1.00 88.12 139 MET A C 1
ATOM 1108 O O . MET A 1 139 ? 19.926 0.268 3.191 1.00 88.12 139 MET A O 1
ATOM 1112 N N . PRO A 1 140 ? 21.850 1.344 2.747 1.00 90.81 140 PRO A N 1
ATOM 1113 C CA . PRO A 1 140 ? 21.484 1.655 1.372 1.00 90.81 140 PRO A CA 1
ATOM 1114 C C . PRO A 1 140 ? 21.116 0.385 0.596 1.00 90.81 140 PRO A C 1
ATOM 1116 O O . PRO A 1 140 ? 21.787 -0.645 0.687 1.00 90.81 140 PRO A O 1
ATOM 1119 N N . VAL A 1 141 ? 20.039 0.482 -0.177 1.00 94.19 141 VAL A N 1
ATOM 1120 C CA . VAL A 1 141 ? 19.543 -0.562 -1.080 1.00 94.19 141 VAL A CA 1
ATOM 1121 C C . VAL A 1 141 ? 19.581 -0.029 -2.511 1.00 94.19 141 VAL A C 1
ATOM 1123 O O . VAL A 1 141 ? 19.428 1.178 -2.705 1.00 94.19 141 VAL A O 1
ATOM 1126 N N . PRO A 1 142 ? 19.781 -0.884 -3.528 1.00 96.44 142 PRO A N 1
ATOM 1127 C CA . PRO A 1 142 ? 19.798 -0.410 -4.906 1.00 96.44 142 PRO A CA 1
ATOM 1128 C C . PRO A 1 142 ? 18.421 0.142 -5.316 1.00 96.44 142 PRO A C 1
ATOM 1130 O O . PRO A 1 142 ? 17.409 -0.390 -4.852 1.00 96.44 142 PRO A O 1
ATOM 1133 N N . PRO A 1 143 ? 18.345 1.150 -6.201 1.00 97.25 143 PRO A N 1
ATOM 1134 C CA . PRO A 1 143 ? 17.083 1.661 -6.751 1.00 97.25 143 PRO A CA 1
ATOM 1135 C C . PRO A 1 143 ? 16.248 0.597 -7.495 1.00 97.25 143 PRO A C 1
ATOM 1137 O O . PRO A 1 143 ? 16.667 -0.554 -7.656 1.00 97.25 143 PRO A O 1
ATOM 1140 N N . HIS A 1 144 ? 15.034 0.938 -7.940 1.00 97.56 144 HIS A N 1
ATOM 1141 C CA . HIS A 1 144 ? 14.234 0.027 -8.773 1.00 97.56 144 HIS A CA 1
ATOM 1142 C C . HIS A 1 144 ? 14.829 -0.103 -10.184 1.00 97.56 144 HIS A C 1
ATOM 1144 O O . HIS A 1 144 ? 15.203 0.893 -10.799 1.00 97.56 144 HIS A O 1
ATOM 1150 N N . SER A 1 145 ? 14.899 -1.330 -10.706 1.00 97.94 145 SER A N 1
ATOM 1151 C CA . SER A 1 145 ? 15.486 -1.630 -12.021 1.00 97.94 145 SER A CA 1
ATOM 1152 C C . SER A 1 145 ? 14.491 -1.515 -13.178 1.00 97.94 145 SER A C 1
ATOM 1154 O O . SER A 1 145 ? 14.913 -1.411 -14.324 1.00 97.94 145 SER A O 1
ATOM 1156 N N . TYR A 1 146 ? 13.190 -1.568 -12.887 1.00 98.00 146 TYR A N 1
ATOM 1157 C CA . TYR A 1 146 ? 12.124 -1.493 -13.887 1.00 98.00 146 TYR A CA 1
ATOM 1158 C C . TYR A 1 146 ? 10.975 -0.638 -13.362 1.00 98.00 146 TYR A C 1
ATOM 1160 O O . TYR A 1 146 ? 10.628 -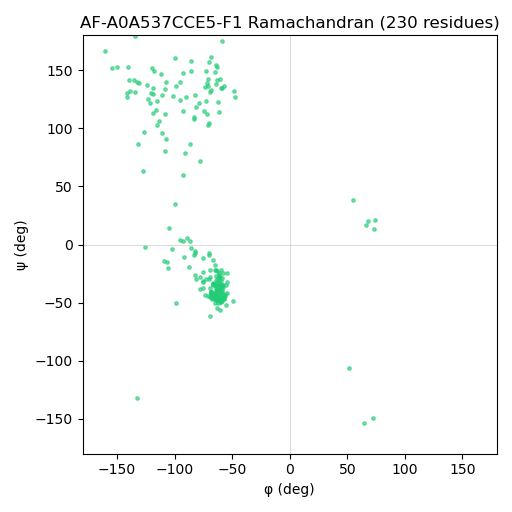0.749 -12.182 1.00 98.00 146 TYR A O 1
ATOM 1168 N N . ALA A 1 147 ? 10.361 0.164 -14.228 1.00 97.94 147 ALA A N 1
ATOM 1169 C CA . ALA A 1 147 ? 9.190 0.959 -13.878 1.00 97.94 147 ALA A CA 1
ATOM 1170 C C . ALA A 1 147 ? 8.168 1.004 -15.020 1.00 97.94 147 ALA A C 1
ATOM 1172 O O . ALA A 1 147 ? 8.486 1.394 -16.138 1.00 97.94 147 ALA A O 1
ATOM 1173 N N . VAL A 1 148 ? 6.920 0.653 -14.728 1.00 97.31 148 VAL A N 1
ATOM 1174 C CA . VAL A 1 148 ? 5.788 0.874 -15.635 1.00 97.31 148 VAL A CA 1
ATOM 1175 C C . VAL A 1 148 ? 4.807 1.797 -14.936 1.00 97.31 148 VAL A C 1
ATOM 1177 O O . VAL A 1 148 ? 4.444 1.547 -13.793 1.00 97.31 148 VAL A O 1
ATOM 1180 N N . GLN A 1 149 ? 4.379 2.861 -15.601 1.00 97.00 149 GLN A N 1
ATOM 1181 C CA . GLN A 1 149 ? 3.397 3.803 -15.080 1.00 97.00 149 GLN A CA 1
ATOM 1182 C C . GLN A 1 149 ? 2.198 3.871 -16.018 1.00 97.00 149 GLN A C 1
ATOM 1184 O O . GLN A 1 149 ? 2.351 4.226 -17.179 1.00 97.00 149 GLN A O 1
ATOM 1189 N N . VAL A 1 150 ? 1.008 3.578 -15.505 1.00 97.62 150 VAL A N 1
ATOM 1190 C CA . VAL A 1 150 ? -0.275 3.805 -16.179 1.00 97.62 150 VAL A CA 1
ATOM 1191 C C . VAL A 1 150 ? -0.949 4.964 -15.462 1.00 97.62 150 VAL A C 1
ATOM 1193 O O . VAL A 1 150 ? -1.276 4.834 -14.285 1.00 97.62 150 VAL A O 1
ATOM 1196 N N . THR A 1 151 ? -1.106 6.114 -16.115 1.00 96.56 151 THR A N 1
ATOM 1197 C CA . THR A 1 151 ? -1.668 7.301 -15.455 1.00 96.56 151 THR A CA 1
ATOM 1198 C C . THR A 1 151 ? -2.428 8.213 -16.408 1.00 96.56 151 THR A C 1
ATOM 1200 O O . THR A 1 151 ? -2.110 8.302 -17.589 1.00 96.56 151 THR A O 1
ATOM 1203 N N . THR A 1 152 ? -3.394 8.950 -15.874 1.00 96.31 152 THR A N 1
ATOM 1204 C CA . THR A 1 152 ? -4.032 10.099 -16.532 1.00 96.31 152 THR A CA 1
ATOM 1205 C C . THR A 1 152 ? -3.516 11.433 -15.989 1.00 96.31 152 THR A C 1
ATOM 1207 O O . THR A 1 152 ? -3.922 12.484 -16.480 1.00 96.31 152 THR A O 1
ATOM 1210 N N . ASP A 1 153 ? -2.653 11.409 -14.969 1.00 95.62 153 ASP A N 1
ATOM 1211 C CA . ASP A 1 153 ? -2.116 12.611 -14.340 1.00 95.62 153 ASP A CA 1
ATOM 1212 C C . ASP A 1 153 ? -1.131 13.335 -15.257 1.00 95.62 153 ASP A C 1
ATOM 1214 O O . ASP A 1 153 ? -0.315 12.720 -15.950 1.00 95.62 153 ASP A O 1
ATOM 1218 N N . ASP A 1 154 ? -1.184 14.664 -15.210 1.00 93.81 154 ASP A N 1
ATOM 1219 C CA . ASP A 1 154 ? -0.368 15.528 -16.050 1.00 93.81 154 ASP A CA 1
ATOM 1220 C C . ASP A 1 154 ? 0.829 16.097 -15.261 1.00 93.81 154 ASP A C 1
ATOM 1222 O O . ASP A 1 154 ? 0.632 16.684 -14.186 1.00 93.81 154 ASP A O 1
ATOM 1226 N N . PRO A 1 155 ? 2.067 15.966 -15.773 1.00 93.94 155 PRO A N 1
ATOM 1227 C CA . PRO A 1 155 ? 3.259 16.459 -15.090 1.00 93.94 155 PRO A CA 1
ATOM 1228 C C . PRO A 1 155 ? 3.289 17.985 -14.924 1.00 93.94 155 PRO A C 1
ATOM 1230 O O . PRO A 1 155 ? 3.958 18.472 -14.012 1.00 93.94 155 PRO A O 1
ATOM 1233 N N . LYS A 1 156 ? 2.546 18.766 -15.731 1.00 94.44 156 LYS A N 1
ATOM 1234 C CA . LYS A 1 156 ? 2.612 20.246 -15.717 1.00 94.44 156 LYS A CA 1
ATOM 1235 C C . LYS A 1 156 ? 2.294 20.867 -14.355 1.00 94.44 156 LYS A C 1
ATOM 1237 O O . LYS A 1 156 ? 2.691 21.997 -14.085 1.00 94.44 156 LYS A O 1
ATOM 1242 N N . PHE A 1 157 ? 1.538 20.155 -13.520 1.00 92.12 157 PHE A N 1
ATOM 1243 C CA . PHE A 1 157 ? 1.121 20.633 -12.205 1.00 92.12 157 PHE A CA 1
ATOM 1244 C C . PHE A 1 157 ? 2.195 20.437 -11.127 1.00 92.12 157 PHE A C 1
ATOM 1246 O O . PHE A 1 157 ? 2.008 20.904 -10.007 1.00 92.12 157 PHE A O 1
ATOM 12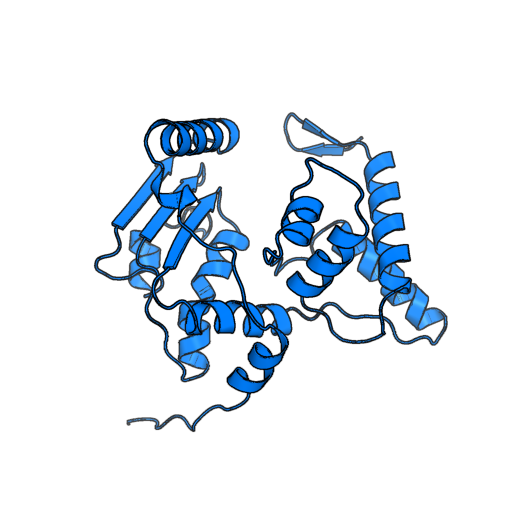53 N N . GLY A 1 158 ? 3.302 19.746 -11.433 1.00 91.00 158 GLY A N 1
ATOM 1254 C CA . GLY A 1 158 ? 4.396 19.505 -10.486 1.00 91.00 158 GLY A CA 1
ATOM 1255 C C . GLY A 1 158 ? 4.013 18.610 -9.302 1.00 91.00 158 GLY A C 1
ATOM 1256 O O . GLY A 1 158 ? 4.686 18.612 -8.274 1.00 91.00 158 GLY A O 1
ATOM 1257 N N . GLY A 1 159 ? 2.905 17.871 -9.409 1.00 92.19 159 GLY A N 1
ATOM 1258 C CA . GLY A 1 159 ? 2.447 16.942 -8.379 1.00 92.19 159 GLY A CA 1
ATOM 1259 C C . GLY A 1 159 ? 3.100 15.564 -8.504 1.00 92.19 159 GLY A C 1
ATOM 1260 O O . GLY A 1 159 ? 3.348 15.079 -9.607 1.00 92.19 159 GLY A O 1
ATOM 1261 N N . LEU A 1 160 ? 3.292 14.873 -7.375 1.00 90.94 160 LEU A N 1
ATOM 1262 C CA . LEU A 1 160 ? 3.880 13.521 -7.345 1.00 90.94 160 LEU A CA 1
ATOM 1263 C C . LEU A 1 160 ? 3.089 12.490 -8.168 1.00 90.94 160 LEU A C 1
ATOM 1265 O O . LEU A 1 160 ? 3.676 11.541 -8.689 1.00 90.94 160 LEU A O 1
ATOM 1269 N N . SER A 1 161 ? 1.775 12.676 -8.308 1.00 92.69 161 SER A N 1
ATOM 1270 C CA . SER A 1 161 ? 0.921 11.800 -9.114 1.00 92.69 161 SER A CA 1
ATOM 1271 C C . SER A 1 161 ? 1.333 11.819 -10.593 1.00 92.69 161 SER A C 1
ATOM 1273 O O . SER A 1 161 ? 1.635 10.766 -11.157 1.00 92.69 161 SER A O 1
ATOM 1275 N N . GLY A 1 162 ? 1.486 13.017 -11.171 1.00 92.44 162 GLY A N 1
ATOM 1276 C CA . GLY A 1 162 ? 1.916 13.236 -12.559 1.00 92.44 162 GLY A CA 1
ATOM 1277 C C . GLY A 1 162 ? 3.428 13.211 -12.786 1.00 92.44 162 GLY A C 1
ATOM 1278 O O . GLY A 1 162 ? 3.850 13.198 -13.935 1.00 92.44 162 GLY A O 1
ATOM 1279 N N . CYS A 1 163 ? 4.238 13.173 -11.719 1.00 93.50 163 CYS A N 1
ATOM 1280 C CA . CYS A 1 163 ? 5.704 13.163 -11.787 1.00 93.50 163 CYS A CA 1
ATOM 1281 C C . CYS A 1 163 ? 6.222 12.132 -12.799 1.00 93.50 163 CYS A C 1
ATOM 1283 O O . CYS A 1 163 ? 5.859 10.950 -12.742 1.00 93.50 163 CYS A O 1
ATOM 1285 N N . GLU A 1 164 ? 7.064 12.576 -13.726 1.00 94.44 164 GLU A N 1
ATOM 1286 C CA . GLU A 1 164 ? 7.613 11.699 -14.751 1.00 94.44 164 GLU A CA 1
ATOM 1287 C C . GLU A 1 164 ? 8.663 10.755 -14.147 1.00 94.44 164 GLU A C 1
ATOM 1289 O O . GLU A 1 164 ? 9.371 11.081 -13.190 1.00 94.44 164 GLU A O 1
ATOM 1294 N N . LEU A 1 165 ? 8.796 9.556 -14.714 1.00 95.19 165 LEU A N 1
ATOM 1295 C CA . LEU A 1 165 ? 9.766 8.578 -14.221 1.00 95.19 165 LEU A CA 1
ATOM 1296 C C . LEU A 1 165 ? 11.232 9.087 -14.291 1.00 95.19 165 LEU A C 1
ATOM 1298 O O . LEU A 1 165 ? 11.960 8.854 -13.323 1.00 95.19 165 LEU A O 1
ATOM 1302 N N . PRO A 1 166 ? 11.667 9.873 -15.305 1.00 94.94 166 PRO A N 1
ATOM 1303 C CA . PRO A 1 166 ? 12.975 10.542 -15.289 1.00 94.94 166 PRO A CA 1
ATOM 1304 C C . PRO A 1 166 ? 13.183 11.513 -14.114 1.00 94.94 166 PRO A C 1
ATOM 1306 O O . PRO A 1 166 ? 14.284 11.601 -13.571 1.00 94.94 166 PRO A O 1
ATOM 1309 N N . GLU A 1 167 ? 12.139 12.214 -13.669 1.00 93.75 167 GLU A N 1
ATOM 1310 C CA . GLU A 1 167 ? 12.219 13.065 -12.477 1.00 93.75 167 GLU A CA 1
ATOM 1311 C C . GLU A 1 167 ? 12.417 12.202 -11.221 1.00 93.75 167 GLU A C 1
ATOM 1313 O O . GLU A 1 167 ? 13.329 12.451 -10.432 1.00 93.75 167 GLU A O 1
ATOM 1318 N N . SER A 1 168 ? 11.661 11.107 -11.087 1.00 92.19 168 SER A N 1
ATOM 1319 C CA . SER A 1 168 ? 11.851 10.136 -9.996 1.00 92.19 168 SER A CA 1
ATOM 1320 C C . SER A 1 168 ? 13.247 9.491 -10.004 1.00 92.19 168 SER A C 1
ATOM 1322 O O . SER A 1 168 ? 13.834 9.246 -8.945 1.00 92.19 168 SER A O 1
ATOM 1324 N N . GLN A 1 169 ? 13.812 9.258 -11.190 1.00 94.25 169 GLN A N 1
ATOM 1325 C CA . GLN A 1 169 ? 15.178 8.773 -11.381 1.00 94.25 169 GLN A CA 1
ATOM 1326 C C . GLN A 1 169 ? 16.222 9.782 -10.882 1.00 94.25 169 GLN A C 1
ATOM 1328 O O . GLN A 1 169 ? 17.204 9.378 -10.261 1.00 94.25 169 GLN A O 1
ATOM 1333 N N . SER A 1 170 ? 15.990 11.088 -11.062 1.00 93.75 170 SER A N 1
ATOM 1334 C CA . SER A 1 170 ? 16.887 12.139 -10.552 1.00 93.75 170 SER A CA 1
ATOM 1335 C C . SER A 1 170 ? 17.029 12.128 -9.022 1.00 93.75 170 SER A C 1
ATOM 1337 O O . SER A 1 170 ? 18.055 12.546 -8.488 1.00 93.75 170 SER A O 1
ATOM 1339 N N . TRP A 1 171 ? 16.034 11.586 -8.312 1.00 94.56 171 TRP A N 1
ATOM 1340 C CA . TRP A 1 171 ? 16.041 11.416 -6.855 1.00 94.56 171 TRP A CA 1
ATOM 1341 C C . TRP A 1 171 ? 16.640 10.079 -6.398 1.00 94.56 171 TRP A C 1
ATOM 1343 O O . TRP A 1 171 ? 16.557 9.741 -5.219 1.00 94.56 171 TRP A O 1
ATOM 1353 N N . GLY A 1 172 ? 17.179 9.278 -7.321 1.00 93.69 172 GLY A N 1
ATOM 1354 C CA . GLY A 1 172 ? 17.751 7.965 -7.023 1.00 93.69 172 GLY A CA 1
ATOM 1355 C C . GLY A 1 172 ? 16.716 6.882 -6.702 1.00 93.69 172 GLY A C 1
ATOM 1356 O O . GLY A 1 172 ? 17.088 5.824 -6.205 1.00 93.69 172 GLY A O 1
ATOM 1357 N N . LYS A 1 173 ? 15.420 7.105 -6.974 1.00 94.81 173 LYS A N 1
ATOM 1358 C CA . LYS A 1 173 ? 14.368 6.090 -6.751 1.00 94.81 173 LYS A CA 1
ATOM 1359 C C . LYS A 1 173 ? 14.388 4.995 -7.824 1.00 94.81 173 LYS A C 1
ATOM 1361 O O . LYS A 1 173 ? 14.078 3.836 -7.538 1.00 94.81 173 LYS A O 1
ATOM 1366 N N . LEU A 1 174 ? 14.792 5.351 -9.043 1.00 96.94 174 LEU A N 1
ATOM 1367 C CA . LEU A 1 174 ? 15.011 4.435 -10.164 1.00 96.94 174 LEU A CA 1
ATOM 1368 C C . LEU A 1 174 ? 16.500 4.358 -10.498 1.00 96.94 174 LEU A C 1
ATOM 1370 O O . LEU A 1 174 ? 17.228 5.339 -10.355 1.00 96.94 174 LEU A O 1
ATOM 1374 N N . ASP A 1 175 ? 16.950 3.188 -10.943 1.00 96.62 175 ASP A N 1
ATOM 1375 C CA . ASP A 1 175 ? 18.330 2.994 -11.385 1.00 96.62 175 ASP A CA 1
ATOM 1376 C C . ASP A 1 175 ? 18.599 3.883 -12.615 1.00 96.62 175 ASP A C 1
ATOM 1378 O O . ASP A 1 175 ? 17.712 4.002 -13.464 1.00 96.62 175 ASP A O 1
ATOM 1382 N N . PRO A 1 176 ? 19.785 4.502 -12.776 1.00 96.25 176 PRO A N 1
ATOM 1383 C CA . PRO A 1 176 ? 20.117 5.279 -13.976 1.00 96.25 176 PRO A CA 1
ATOM 1384 C C . PRO A 1 176 ? 19.954 4.510 -15.298 1.00 96.25 176 PRO A C 1
ATOM 1386 O O . PRO A 1 176 ? 19.761 5.119 -16.347 1.00 96.25 176 PRO A O 1
ATOM 1389 N N . LYS A 1 177 ? 20.031 3.174 -15.257 1.00 96.75 177 LYS A N 1
ATOM 1390 C CA . LYS A 1 177 ? 19.815 2.264 -16.390 1.00 96.75 177 LYS A CA 1
ATOM 1391 C C . LYS A 1 177 ? 18.465 1.543 -16.327 1.00 96.75 177 LYS A C 1
ATOM 1393 O O . LYS A 1 177 ? 18.293 0.544 -17.020 1.00 96.75 177 LYS A O 1
ATOM 1398 N N . ALA A 1 178 ? 17.537 1.995 -15.482 1.00 97.12 178 ALA A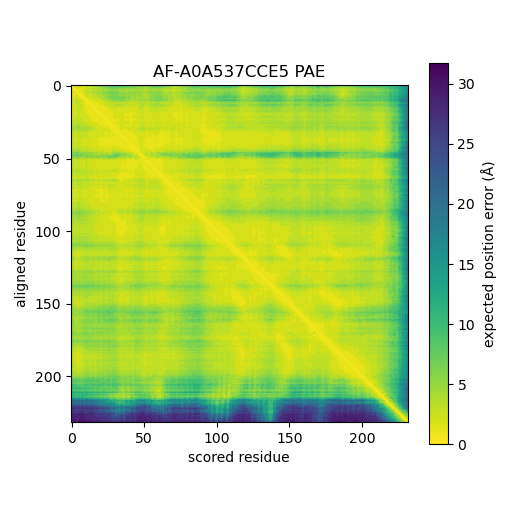 N 1
ATOM 1399 C CA . ALA A 1 178 ? 16.223 1.384 -15.368 1.00 97.12 178 ALA A CA 1
ATOM 1400 C C . ALA A 1 178 ? 15.478 1.426 -16.706 1.00 97.12 178 ALA A C 1
ATOM 1402 O O . ALA A 1 178 ? 15.410 2.463 -17.369 1.00 97.12 178 ALA A O 1
ATOM 1403 N N . GLU A 1 179 ? 14.876 0.299 -17.072 1.00 97.56 179 GLU A N 1
ATOM 1404 C CA . GLU A 1 179 ? 13.922 0.260 -18.174 1.00 97.56 179 GLU A CA 1
ATOM 1405 C C . GLU A 1 179 ? 12.587 0.804 -17.664 1.00 97.56 179 GLU A C 1
ATOM 1407 O O . GLU A 1 179 ? 12.027 0.306 -16.681 1.00 97.56 179 GLU A O 1
ATOM 1412 N N . GLN A 1 180 ? 12.099 1.862 -18.306 1.00 96.94 180 GLN A N 1
ATOM 1413 C CA . GLN A 1 180 ? 10.937 2.605 -17.838 1.00 96.94 180 GLN A CA 1
ATOM 1414 C C . GLN A 1 180 ? 9.961 2.916 -18.969 1.00 96.94 180 GLN A C 1
ATOM 1416 O O . GLN A 1 180 ? 10.370 3.234 -20.085 1.00 96.94 180 GLN A O 1
ATOM 1421 N N . CYS A 1 181 ? 8.666 2.839 -18.672 1.00 96.75 181 CYS A N 1
ATOM 1422 C CA . CYS A 1 181 ? 7.596 3.156 -19.609 1.00 96.75 181 CYS A CA 1
ATOM 1423 C C . CYS A 1 181 ? 6.457 3.882 -18.890 1.00 96.75 181 CYS A C 1
ATOM 1425 O O . CYS A 1 181 ? 5.970 3.408 -17.863 1.00 96.75 181 CYS A O 1
ATOM 1427 N N . THR A 1 182 ? 6.011 5.003 -19.456 1.00 96.56 182 THR A N 1
ATOM 1428 C CA . THR A 1 182 ? 4.791 5.697 -19.036 1.00 96.56 182 THR A CA 1
ATOM 1429 C C . THR A 1 182 ? 3.746 5.570 -20.136 1.00 96.56 182 THR A C 1
ATOM 1431 O O . THR A 1 182 ? 4.014 5.884 -21.294 1.00 96.56 182 THR A O 1
ATOM 1434 N N . VAL A 1 183 ? 2.547 5.135 -19.765 1.00 95.88 183 VAL A N 1
ATOM 1435 C CA . VAL A 1 183 ? 1.381 5.012 -20.633 1.00 95.88 183 VAL A CA 1
ATOM 1436 C C . VAL A 1 183 ? 0.310 5.967 -20.119 1.00 95.88 183 VAL A C 1
ATOM 1438 O O . VAL A 1 183 ? -0.198 5.810 -19.006 1.00 95.88 183 VAL A O 1
ATOM 1441 N N . HIS A 1 184 ? -0.027 6.961 -20.940 1.00 96.38 184 HIS A N 1
ATOM 1442 C CA . HIS A 1 184 ? -1.053 7.947 -20.619 1.00 96.38 184 HIS A CA 1
ATOM 1443 C C . HIS A 1 184 ? -2.436 7.435 -21.025 1.00 96.38 184 HIS A C 1
ATOM 1445 O O . HIS A 1 184 ? -2.891 7.667 -22.144 1.00 96.38 184 HIS A O 1
ATOM 1451 N N . VAL A 1 185 ? -3.074 6.682 -20.132 1.00 97.44 185 VAL A N 1
ATOM 1452 C CA . VAL A 1 185 ? -4.387 6.070 -20.358 1.00 97.44 185 VAL A CA 1
ATOM 1453 C C . VAL A 1 185 ? -5.097 5.841 -19.028 1.00 97.44 185 VAL A C 1
ATOM 1455 O O . VAL A 1 185 ? -4.453 5.632 -17.998 1.00 97.44 185 VAL A O 1
ATOM 1458 N N . ASP A 1 186 ? -6.427 5.855 -19.059 1.00 96.94 186 ASP A N 1
ATOM 1459 C CA . ASP A 1 186 ? -7.246 5.428 -17.929 1.00 96.94 186 ASP A CA 1
ATOM 1460 C C . ASP A 1 186 ? -6.928 3.969 -17.553 1.00 96.94 186 ASP A C 1
ATOM 1462 O O . ASP A 1 186 ? -6.829 3.094 -18.422 1.00 96.94 186 ASP A O 1
ATOM 1466 N N . ALA A 1 187 ? -6.764 3.699 -16.256 1.00 96.81 187 ALA A N 1
ATOM 1467 C CA . ALA A 1 187 ? -6.433 2.373 -15.745 1.00 96.81 187 ALA A CA 1
ATOM 1468 C C . ALA A 1 187 ? -7.492 1.318 -16.103 1.00 96.81 187 ALA A C 1
ATOM 1470 O O . ALA A 1 187 ? -7.136 0.163 -16.332 1.00 96.81 187 ALA A O 1
ATOM 1471 N N . THR A 1 188 ? -8.765 1.707 -16.215 1.00 96.50 188 THR A N 1
ATOM 1472 C CA . THR A 1 188 ? -9.869 0.816 -16.611 1.00 96.50 188 THR A CA 1
ATOM 1473 C C . THR A 1 188 ? -9.731 0.300 -18.047 1.00 96.50 188 THR A C 1
ATOM 1475 O O . THR A 1 188 ? -10.259 -0.761 -18.369 1.00 96.50 188 THR A O 1
ATOM 1478 N N . ILE A 1 189 ? -8.967 1.001 -18.892 1.00 97.50 189 ILE A N 1
ATOM 1479 C CA . ILE A 1 189 ? -8.646 0.597 -20.267 1.00 97.50 189 ILE A CA 1
ATOM 1480 C C . ILE A 1 189 ? -7.262 -0.059 -20.317 1.00 97.50 189 ILE A C 1
ATOM 1482 O O . ILE A 1 189 ? -7.096 -1.146 -20.869 1.00 97.50 189 ILE A O 1
ATOM 1486 N N . GLY A 1 190 ? -6.253 0.603 -19.745 1.00 96.19 190 GLY A N 1
ATOM 1487 C CA . GLY A 1 190 ? -4.859 0.182 -19.856 1.00 96.19 190 GLY A CA 1
ATOM 1488 C C . GLY A 1 190 ? -4.550 -1.116 -19.115 1.00 96.19 190 GLY A C 1
ATOM 1489 O O . GLY A 1 190 ? -3.827 -1.960 -19.642 1.00 96.19 190 GLY A O 1
ATOM 1490 N N . LEU A 1 191 ? -5.099 -1.302 -17.910 1.00 96.12 191 LEU A N 1
ATOM 1491 C CA . LEU A 1 191 ? -4.751 -2.440 -17.060 1.00 96.12 191 LEU A CA 1
ATOM 1492 C C . LEU A 1 191 ? -5.255 -3.783 -17.621 1.00 96.12 191 LEU A C 1
ATOM 1494 O O . LEU A 1 191 ? -4.445 -4.711 -17.672 1.00 96.12 191 LEU A O 1
ATOM 1498 N N . PRO A 1 192 ? -6.511 -3.918 -18.103 1.00 97.12 192 PRO A N 1
ATOM 1499 C CA . PRO A 1 192 ? -6.958 -5.160 -18.735 1.00 97.12 192 PRO A CA 1
ATOM 1500 C C . PRO A 1 192 ? -6.151 -5.522 -19.986 1.00 97.12 192 PRO A C 1
ATOM 1502 O O . PRO A 1 192 ? -5.815 -6.690 -20.171 1.00 97.12 192 PRO A O 1
ATOM 1505 N N . LEU A 1 193 ? -5.793 -4.536 -20.818 1.00 97.06 193 LEU A N 1
ATOM 1506 C CA . LEU A 1 193 ? -4.984 -4.759 -22.022 1.00 97.06 193 LEU A CA 1
ATOM 1507 C C . LEU A 1 193 ? -3.556 -5.191 -21.675 1.00 97.06 193 LEU A C 1
ATOM 1509 O O . LEU A 1 193 ? -3.057 -6.161 -22.242 1.00 97.06 193 LEU A O 1
ATOM 1513 N N . LEU A 1 194 ? -2.918 -4.508 -20.718 1.00 95.06 194 LEU A N 1
ATOM 1514 C CA . LEU A 1 194 ? -1.584 -4.859 -20.235 1.00 95.06 194 LEU A CA 1
ATOM 1515 C C . LEU A 1 194 ? -1.567 -6.280 -19.667 1.00 95.06 194 LEU A C 1
ATOM 1517 O O . LEU A 1 194 ? -0.706 -7.079 -20.027 1.00 95.06 194 LEU A O 1
ATOM 1521 N N . PHE A 1 195 ? -2.523 -6.600 -18.793 1.00 95.00 195 PHE A N 1
ATOM 1522 C CA . PHE A 1 195 ? -2.605 -7.916 -18.169 1.00 95.00 195 PHE A CA 1
ATOM 1523 C C . PHE A 1 195 ? -2.848 -9.014 -19.208 1.00 95.00 195 PHE A C 1
ATOM 1525 O O . PHE A 1 195 ? -2.115 -9.999 -19.228 1.00 95.00 195 PHE A O 1
ATOM 1532 N N . THR A 1 196 ? -3.816 -8.823 -20.109 1.00 96.75 196 THR A N 1
ATOM 1533 C CA . THR A 1 196 ? -4.131 -9.791 -21.173 1.00 96.75 196 THR A CA 1
ATOM 1534 C C . THR A 1 196 ? -2.925 -10.021 -22.079 1.00 96.75 196 THR A C 1
ATOM 1536 O O . THR A 1 196 ? -2.523 -11.164 -22.272 1.00 96.75 196 THR A O 1
ATOM 1539 N N . GLY A 1 197 ? -2.272 -8.951 -22.543 1.00 96.00 197 GLY A N 1
ATOM 1540 C CA . GLY A 1 197 ? -1.082 -9.063 -23.385 1.00 96.00 197 GLY A CA 1
ATOM 1541 C C . GLY A 1 197 ? 0.070 -9.799 -22.695 1.00 96.00 197 GLY A C 1
ATOM 1542 O O . GLY A 1 197 ? 0.745 -10.611 -23.325 1.00 96.00 197 GLY A O 1
ATOM 1543 N N . VAL A 1 198 ? 0.277 -9.581 -21.390 1.00 94.25 198 VAL A N 1
ATOM 1544 C CA . VAL A 1 198 ? 1.280 -10.343 -20.631 1.00 94.25 198 VAL A CA 1
ATOM 1545 C C . VAL A 1 198 ? 0.897 -11.822 -20.550 1.00 94.25 198 VAL A C 1
ATOM 1547 O O . VAL A 1 198 ? 1.735 -12.682 -20.804 1.00 94.25 198 VAL A O 1
ATOM 1550 N N . MET A 1 199 ? -0.358 -12.128 -20.221 1.00 95.19 199 MET A N 1
ATOM 1551 C CA . MET A 1 199 ? -0.817 -13.506 -20.019 1.00 95.19 199 MET A CA 1
ATOM 1552 C C . MET A 1 199 ? -0.878 -14.328 -21.315 1.00 95.19 199 MET A C 1
ATOM 1554 O O . MET A 1 199 ? -0.696 -15.542 -21.259 1.00 95.19 199 MET A O 1
ATOM 1558 N N . GLU A 1 200 ? -1.119 -13.694 -22.465 1.00 96.50 200 GLU A N 1
ATOM 1559 C CA . GLU A 1 200 ? -1.191 -14.361 -23.774 1.00 96.50 200 GLU A CA 1
ATOM 1560 C C . GLU A 1 200 ? 0.182 -14.615 -24.409 1.00 96.50 200 GLU A C 1
ATOM 1562 O O . GLU A 1 200 ? 0.344 -15.578 -25.159 1.00 96.50 200 GLU A O 1
ATOM 1567 N N . HIS A 1 201 ? 1.175 -13.765 -24.127 1.00 96.69 201 HIS A N 1
ATOM 1568 C CA . HIS A 1 201 ? 2.473 -13.813 -24.806 1.00 96.69 201 HIS A CA 1
ATOM 1569 C C . HIS A 1 201 ? 3.632 -14.316 -23.939 1.00 96.69 201 HIS A C 1
ATOM 1571 O O . HIS A 1 201 ? 4.681 -14.652 -24.490 1.00 96.69 201 HIS A O 1
ATOM 1577 N N . TYR A 1 202 ? 3.461 -14.386 -22.616 1.00 95.44 202 TYR A N 1
ATOM 1578 C CA . TYR A 1 202 ? 4.534 -14.714 -21.677 1.00 95.44 202 TYR A CA 1
ATOM 1579 C C . TYR A 1 202 ? 4.098 -15.772 -20.658 1.00 95.44 202 TYR A C 1
ATOM 1581 O O . TYR A 1 202 ? 2.995 -15.745 -20.109 1.00 95.44 202 TYR A O 1
ATOM 1589 N N . GLU A 1 203 ? 5.003 -16.699 -20.350 1.00 95.50 203 GLU A N 1
ATOM 1590 C CA . GLU A 1 203 ? 4.763 -17.807 -19.413 1.00 95.50 203 GLU A CA 1
ATOM 1591 C C . GLU A 1 203 ? 5.810 -17.885 -18.292 1.00 95.50 203 GLU A C 1
ATOM 1593 O O . GLU A 1 203 ? 5.690 -18.701 -17.378 1.00 95.50 203 GLU A O 1
ATOM 1598 N N . GLU A 1 204 ? 6.815 -17.006 -18.296 1.00 92.31 204 GLU A N 1
ATOM 1599 C CA . GLU A 1 204 ? 7.930 -16.979 -17.342 1.00 92.31 204 GLU A CA 1
ATOM 1600 C C . GLU A 1 204 ? 7.465 -16.792 -15.892 1.00 92.31 204 GLU A C 1
ATOM 1602 O O . GLU A 1 204 ? 8.173 -17.145 -14.945 1.00 92.31 204 GLU A O 1
ATOM 1607 N N . TRP A 1 205 ? 6.264 -16.245 -15.697 1.00 88.00 205 TRP A N 1
ATOM 1608 C CA . TRP A 1 205 ? 5.640 -16.105 -14.387 1.00 88.00 205 TRP A CA 1
ATOM 1609 C C . TRP A 1 205 ? 5.220 -17.453 -13.781 1.00 88.00 205 TRP A C 1
ATOM 1611 O O . TRP A 1 205 ? 5.251 -17.579 -12.558 1.00 88.00 205 TRP A O 1
ATOM 1621 N N . LYS A 1 206 ? 4.916 -18.481 -14.592 1.00 89.62 206 LYS A N 1
ATOM 1622 C CA . LYS A 1 206 ? 4.485 -19.813 -14.116 1.00 89.62 206 LYS A CA 1
ATOM 1623 C C . LYS A 1 206 ? 5.566 -20.533 -13.305 1.00 89.62 206 LYS A C 1
ATOM 1625 O O . LYS A 1 206 ? 5.252 -21.348 -12.445 1.00 89.62 206 LYS A O 1
ATOM 1630 N N . GLY A 1 207 ? 6.838 -20.228 -13.568 1.00 90.69 207 GLY A N 1
ATOM 1631 C CA . GLY A 1 207 ? 7.979 -20.784 -12.835 1.00 90.69 207 GLY A CA 1
ATOM 1632 C C . GLY A 1 207 ? 8.340 -20.028 -11.553 1.00 90.69 207 GLY A C 1
ATOM 1633 O O . GLY A 1 207 ? 9.271 -20.429 -10.854 1.00 90.69 207 GLY A O 1
ATOM 1634 N N . ARG A 1 208 ? 7.662 -18.915 -11.237 1.00 88.00 208 ARG A N 1
ATOM 1635 C CA . ARG A 1 208 ? 7.979 -18.108 -10.053 1.00 88.00 208 ARG A CA 1
ATOM 1636 C C . ARG A 1 208 ? 7.327 -18.704 -8.808 1.00 88.00 208 ARG A C 1
ATOM 1638 O O . ARG A 1 208 ? 6.126 -18.945 -8.773 1.00 88.00 208 ARG A O 1
ATOM 1645 N N . GLY A 1 209 ? 8.132 -18.909 -7.766 1.00 87.12 209 GLY A N 1
ATOM 1646 C CA . GLY A 1 209 ? 7.633 -19.307 -6.452 1.00 87.12 209 GLY A CA 1
ATOM 1647 C C . GLY A 1 209 ? 6.832 -18.193 -5.773 1.00 87.12 209 GLY A C 1
ATOM 1648 O O . GLY A 1 209 ? 6.967 -17.014 -6.110 1.00 87.12 209 GLY A O 1
ATOM 1649 N N . ARG A 1 210 ? 6.021 -18.574 -4.781 1.00 86.31 210 ARG A N 1
ATOM 1650 C CA . ARG A 1 210 ? 5.287 -17.625 -3.935 1.00 86.31 210 ARG A CA 1
ATOM 1651 C C . ARG A 1 210 ? 6.249 -16.749 -3.132 1.00 86.31 210 ARG A C 1
ATOM 1653 O O . ARG A 1 210 ? 7.362 -17.167 -2.801 1.00 86.31 210 ARG A O 1
ATOM 1660 N N . LEU A 1 211 ? 5.800 -15.544 -2.782 1.00 87.69 211 LEU A N 1
ATOM 1661 C CA . LEU A 1 211 ? 6.527 -14.706 -1.837 1.00 87.69 211 LEU A CA 1
ATOM 1662 C C . LEU A 1 211 ? 6.583 -15.429 -0.485 1.00 87.69 211 LEU A C 1
ATOM 1664 O O . LEU A 1 211 ? 5.555 -15.766 0.088 1.00 87.69 211 LEU A O 1
ATOM 1668 N N . ASN A 1 212 ? 7.791 -15.668 0.019 1.00 84.50 212 ASN A N 1
ATOM 1669 C CA . ASN A 1 212 ? 8.009 -16.253 1.338 1.00 84.50 212 ASN A CA 1
ATOM 1670 C C . ASN A 1 212 ? 8.946 -15.334 2.128 1.00 84.50 212 ASN A C 1
ATOM 1672 O O . ASN A 1 212 ? 10.169 -15.349 1.931 1.00 84.50 212 ASN A O 1
ATOM 1676 N N . HIS A 1 213 ? 8.354 -14.473 2.956 1.00 86.56 213 HIS A N 1
ATOM 1677 C CA . HIS A 1 213 ? 9.059 -13.533 3.821 1.00 86.56 213 HIS A CA 1
ATOM 1678 C C . HIS A 1 213 ? 8.703 -13.800 5.282 1.00 86.56 213 HIS A C 1
ATOM 1680 O O . HIS A 1 213 ? 7.523 -13.880 5.616 1.00 86.56 213 HIS A O 1
ATOM 1686 N N . ASN A 1 214 ? 9.717 -13.906 6.143 1.00 84.62 214 ASN A N 1
ATOM 1687 C CA . ASN A 1 214 ? 9.510 -13.954 7.584 1.00 84.62 214 ASN A CA 1
ATOM 1688 C C . ASN A 1 214 ? 9.370 -12.517 8.114 1.00 84.62 214 ASN A C 1
ATOM 1690 O O . ASN A 1 214 ? 10.341 -11.760 8.115 1.00 84.62 214 ASN A O 1
ATOM 1694 N N . TRP A 1 215 ? 8.159 -12.142 8.527 1.00 85.69 215 TRP A N 1
ATOM 1695 C CA . TRP A 1 215 ? 7.856 -10.800 9.028 1.00 85.69 215 TRP A CA 1
ATOM 1696 C C . TRP A 1 215 ? 8.386 -10.558 10.448 1.00 85.69 215 TRP A C 1
ATOM 1698 O O . TRP A 1 215 ? 8.659 -9.414 10.791 1.00 85.69 215 TRP A O 1
ATOM 1708 N N . GLU A 1 216 ? 8.613 -11.594 11.258 1.00 74.56 216 GLU A N 1
ATOM 1709 C CA . GLU A 1 216 ? 9.132 -11.437 12.628 1.00 74.56 216 GLU A CA 1
ATOM 1710 C C . GLU A 1 216 ? 10.612 -11.012 12.616 1.00 74.56 216 GLU A C 1
ATOM 1712 O O . GLU A 1 216 ? 10.995 -10.039 13.262 1.00 74.56 216 GLU A O 1
ATOM 1717 N N . GLU A 1 217 ? 11.426 -11.645 11.763 1.00 67.31 217 GLU A N 1
ATOM 1718 C CA . GLU A 1 217 ? 12.844 -11.293 11.552 1.00 67.31 217 GLU A CA 1
ATOM 1719 C C . GLU A 1 217 ? 13.036 -9.868 10.984 1.00 67.31 217 GLU A C 1
ATOM 1721 O O . GLU A 1 217 ? 14.100 -9.257 11.129 1.00 67.31 217 GLU A O 1
ATOM 1726 N N . SER A 1 218 ? 12.008 -9.322 10.322 1.00 66.25 218 SER A N 1
ATOM 1727 C CA . SER A 1 218 ? 12.067 -8.027 9.632 1.00 66.25 218 SER A CA 1
ATOM 1728 C C . SER A 1 218 ? 12.242 -6.831 10.581 1.00 66.25 218 SER A C 1
ATOM 1730 O O . SER A 1 218 ? 12.943 -5.861 10.258 1.00 66.25 218 SER A O 1
ATOM 1732 N N . LEU A 1 219 ? 11.647 -6.922 11.775 1.00 63.50 219 LEU A N 1
ATOM 1733 C CA . LEU A 1 219 ? 11.642 -5.859 12.780 1.00 63.50 219 LEU A CA 1
ATOM 1734 C C . LEU A 1 219 ? 12.978 -5.795 13.533 1.00 63.50 219 LEU A C 1
ATOM 1736 O O . LEU A 1 219 ? 13.513 -4.709 13.768 1.00 63.50 219 LEU A O 1
ATOM 1740 N N . GLU A 1 220 ? 13.577 -6.950 13.827 1.00 59.22 220 GLU A N 1
ATOM 1741 C CA . GLU A 1 220 ? 14.859 -7.048 14.535 1.00 59.22 220 GLU A CA 1
ATOM 1742 C C . GLU A 1 220 ? 16.030 -6.518 13.694 1.00 59.22 220 GLU A C 1
ATOM 1744 O O . GLU A 1 220 ? 16.895 -5.788 14.186 1.00 59.22 220 GLU A O 1
ATOM 1749 N N . ALA A 1 221 ? 16.036 -6.819 12.391 1.00 56.59 221 ALA A N 1
ATOM 1750 C CA . ALA A 1 221 ? 17.122 -6.458 11.481 1.00 56.59 221 ALA A CA 1
ATOM 1751 C C . ALA A 1 221 ? 17.222 -4.950 11.178 1.00 56.59 221 ALA A C 1
ATOM 1753 O O . ALA A 1 221 ? 18.185 -4.519 10.532 1.00 56.59 221 ALA A O 1
ATOM 1754 N N . THR A 1 222 ? 16.232 -4.158 11.595 1.00 55.53 222 THR A N 1
ATOM 1755 C CA . THR A 1 222 ? 16.087 -2.741 11.240 1.00 55.53 222 THR A CA 1
ATOM 1756 C C . THR A 1 222 ? 16.423 -1.787 12.397 1.00 55.53 222 THR A C 1
ATOM 1758 O O . THR A 1 222 ? 16.688 -0.606 12.176 1.00 55.53 222 THR A O 1
ATOM 1761 N N . ALA A 1 223 ? 16.503 -2.294 13.630 1.00 52.84 223 ALA A N 1
ATOM 1762 C CA . ALA A 1 223 ? 16.639 -1.483 14.840 1.00 52.84 223 ALA A CA 1
ATOM 1763 C C . ALA A 1 223 ? 18.041 -0.877 15.085 1.00 52.84 223 ALA A C 1
ATOM 1765 O O . ALA A 1 223 ? 18.194 -0.014 15.949 1.00 52.84 223 ALA A O 1
ATOM 1766 N N . VAL A 1 224 ? 19.087 -1.289 14.353 1.00 52.84 224 VAL A N 1
ATOM 1767 C CA . VAL A 1 224 ? 20.478 -0.911 14.682 1.00 52.84 224 VAL A CA 1
ATOM 1768 C C . VAL A 1 224 ? 21.075 0.047 13.653 1.00 52.84 224 VAL A C 1
ATOM 1770 O O . VAL A 1 224 ? 21.667 -0.359 12.652 1.00 52.84 224 VAL A O 1
ATOM 1773 N N . ARG A 1 225 ? 21.010 1.349 13.944 1.00 54.31 225 ARG A N 1
ATOM 1774 C CA . ARG A 1 225 ? 21.776 2.365 13.211 1.00 54.31 225 ARG A CA 1
ATOM 1775 C C . ARG A 1 225 ? 23.258 2.256 13.585 1.00 54.31 225 ARG A C 1
ATOM 1777 O O . ARG A 1 225 ? 23.642 2.596 14.702 1.00 54.31 225 ARG A O 1
ATOM 1784 N N . LYS A 1 226 ? 24.125 1.843 12.653 1.00 54.16 226 LYS A N 1
ATOM 1785 C CA . LYS A 1 226 ? 25.574 2.078 12.808 1.00 54.16 226 LYS A CA 1
ATOM 1786 C C . LYS A 1 226 ? 25.833 3.582 12.659 1.00 54.16 226 LYS A C 1
ATOM 1788 O O . LYS A 1 226 ? 25.308 4.210 11.743 1.00 54.16 226 LYS A O 1
ATOM 1793 N N . ALA A 1 227 ? 26.584 4.165 13.595 1.00 51.25 227 ALA A N 1
ATOM 1794 C CA . ALA A 1 227 ? 26.816 5.607 13.685 1.00 51.25 227 ALA A CA 1
ATOM 1795 C C . ALA A 1 227 ? 27.231 6.221 12.332 1.00 51.25 227 ALA A C 1
ATOM 1797 O O . ALA A 1 227 ? 28.130 5.709 11.661 1.00 51.25 227 ALA A O 1
ATOM 1798 N N . ARG A 1 2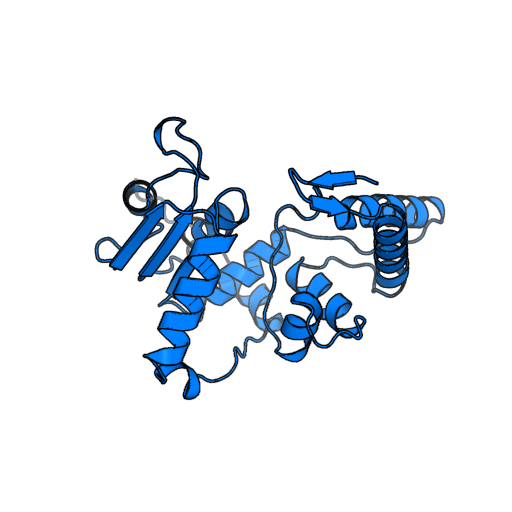28 ? 26.594 7.336 11.942 1.00 51.47 228 ARG A N 1
ATOM 1799 C CA . ARG A 1 228 ? 27.006 8.126 10.772 1.00 51.47 228 ARG A CA 1
ATOM 1800 C C . ARG A 1 228 ? 28.426 8.642 11.017 1.00 51.47 228 ARG A C 1
ATOM 1802 O O . ARG A 1 228 ? 28.626 9.482 11.889 1.00 51.47 228 ARG A O 1
ATOM 1809 N N . LYS A 1 229 ? 29.404 8.188 10.227 1.00 43.81 229 LYS A N 1
ATOM 1810 C CA . LYS A 1 229 ? 30.638 8.958 10.038 1.00 43.81 229 LYS A CA 1
ATOM 1811 C C . LYS A 1 229 ? 30.268 10.171 9.196 1.00 43.81 229 LYS A C 1
ATOM 1813 O O . LYS A 1 229 ? 30.034 10.042 8.001 1.00 43.81 229 LYS A O 1
ATOM 1818 N N . VAL A 1 230 ? 30.153 11.325 9.839 1.00 41.16 230 VAL A N 1
ATOM 1819 C CA . VAL A 1 230 ? 30.107 12.606 9.136 1.00 41.16 230 VAL A CA 1
ATOM 1820 C C . VAL A 1 230 ? 31.515 12.828 8.589 1.00 41.16 230 VAL A C 1
ATOM 1822 O O . VAL A 1 230 ? 32.440 13.074 9.360 1.00 41.16 230 VAL A O 1
ATOM 1825 N N . SER A 1 231 ? 31.711 12.638 7.287 1.00 48.19 231 SER A N 1
ATOM 1826 C CA . SER A 1 231 ? 32.895 13.159 6.607 1.00 48.19 231 SER A CA 1
ATOM 1827 C C . SER A 1 231 ? 32.704 14.667 6.459 1.00 48.19 231 SER A C 1
ATOM 1829 O O . SER A 1 231 ? 31.743 15.086 5.812 1.00 48.19 231 SER A O 1
ATOM 1831 N N . ALA A 1 232 ? 33.560 15.435 7.134 1.00 44.25 232 ALA A N 1
ATOM 1832 C CA . ALA A 1 232 ? 33.722 16.871 6.918 1.00 44.25 232 ALA A CA 1
ATOM 1833 C C . ALA A 1 232 ? 34.348 17.152 5.546 1.00 44.25 232 ALA A C 1
ATOM 1835 O O . ALA A 1 232 ? 35.100 16.271 5.064 1.00 44.25 232 ALA A O 1
#